Protein AF-A0AAU9PZA7-F1 (afdb_monomer)

Foldseek 3Di:
DQPDAFQWEKEWAFQAPCACVLLVVLVQDDPVLSPDQHIRAIATQAHDQDPDLNNADAEDLAAAADDQDPPFFKDWFKFKKWKWFFDADPVQATPFTWTFKIWIKTQMFRRPDDDQAPNVRRGPHYRNMYTFSDIQTDRFFDPPDQLQQKWKWKWKDDPNDIDTFFDTDRQVNGSATTVRQRVVVSCNLRPPPPDGNHHNNSVSCVSSVVTRMYMYGYGGGHTDPVNSRPGDDQFMKMKIKMFGNVPDDPVCVVVVVVPDDPPVDDDNGMHMRIYGYHYDD

Radius of gyration: 17.51 Å; Cα contacts (8 Å, |Δi|>4): 676; chains: 1; bounding box: 47×45×52 Å

Structure (mmCIF, N/CA/C/O backbone):
data_AF-A0AAU9PZA7-F1
#
_entry.id   AF-A0AAU9PZA7-F1
#
loop_
_atom_site.group_PDB
_atom_site.id
_atom_site.type_symbol
_atom_site.label_atom_id
_atom_site.label_alt_id
_atom_site.label_comp_id
_atom_site.label_asym_id
_atom_site.label_entity_id
_atom_site.label_seq_id
_atom_site.pdbx_PDB_ins_code
_atom_site.Cartn_x
_atom_site.Cartn_y
_atom_site.Cartn_z
_atom_site.occupancy
_atom_site.B_iso_or_equiv
_atom_site.auth_seq_id
_atom_site.auth_comp_id
_atom_site.auth_asym_id
_atom_site.auth_atom_id
_atom_site.pdbx_PDB_model_num
ATOM 1 N N . MET A 1 1 ? -19.978 -6.089 -7.992 1.00 33.66 1 MET A N 1
ATOM 2 C CA . MET A 1 1 ? -18.878 -6.288 -8.956 1.00 33.66 1 MET A CA 1
ATOM 3 C C . MET A 1 1 ? -17.647 -6.488 -8.100 1.00 33.66 1 MET A C 1
ATOM 5 O O . MET A 1 1 ? -17.438 -5.630 -7.255 1.00 33.66 1 MET A O 1
ATOM 9 N N . SER A 1 2 ? -16.933 -7.616 -8.182 1.00 36.00 2 SER A N 1
ATOM 10 C CA . SER A 1 2 ? -15.674 -7.711 -7.433 1.00 36.00 2 SER A CA 1
ATOM 11 C C . SER A 1 2 ? -14.728 -6.686 -8.052 1.00 36.00 2 SER A C 1
ATOM 13 O O . SER A 1 2 ? -14.552 -6.697 -9.273 1.00 36.00 2 SER A O 1
ATOM 15 N N . SER A 1 3 ? -14.186 -5.756 -7.267 1.00 51.47 3 SER A N 1
ATOM 16 C CA . SER A 1 3 ? -13.057 -4.966 -7.747 1.00 51.47 3 SER A CA 1
ATOM 17 C C . SER A 1 3 ? -11.938 -5.973 -8.001 1.00 51.47 3 SER A C 1
ATOM 19 O O . SER A 1 3 ? -11.455 -6.654 -7.100 1.00 51.47 3 SER A O 1
ATOM 21 N N . GLN A 1 4 ? -11.631 -6.207 -9.274 1.00 73.75 4 GLN A N 1
ATOM 22 C CA . GLN A 1 4 ? -10.567 -7.125 -9.640 1.00 73.75 4 GLN A CA 1
ATOM 23 C C . GLN A 1 4 ? -9.251 -6.491 -9.189 1.00 73.75 4 GLN A C 1
ATOM 25 O O . GLN A 1 4 ? -8.959 -5.349 -9.549 1.00 73.75 4 GLN A O 1
ATOM 30 N N . VAL A 1 5 ? -8.483 -7.220 -8.379 1.00 91.75 5 VAL A N 1
ATOM 31 C CA . VAL A 1 5 ? -7.109 -6.844 -8.040 1.00 91.75 5 VAL A CA 1
ATOM 32 C C . VAL A 1 5 ? -6.328 -6.695 -9.342 1.00 91.75 5 VAL A C 1
ATOM 34 O O . VAL A 1 5 ? -6.357 -7.594 -10.188 1.00 91.75 5 VAL A O 1
ATOM 37 N N . ASP A 1 6 ? -5.662 -5.552 -9.520 1.00 97.12 6 ASP A N 1
ATOM 38 C CA . ASP A 1 6 ? -4.861 -5.302 -10.716 1.00 97.12 6 ASP A CA 1
ATOM 39 C C . ASP A 1 6 ? -3.766 -6.367 -10.859 1.00 97.12 6 ASP A C 1
ATOM 41 O O . ASP A 1 6 ? -3.234 -6.892 -9.879 1.00 97.12 6 ASP A O 1
ATOM 45 N N . LYS A 1 7 ? -3.373 -6.660 -12.104 1.00 97.44 7 LYS A N 1
ATOM 46 C CA . LYS A 1 7 ? -2.292 -7.619 -12.399 1.00 97.44 7 LYS A CA 1
ATOM 47 C C . LYS A 1 7 ? -0.945 -7.217 -11.799 1.00 97.44 7 LYS A C 1
ATOM 49 O O . LYS A 1 7 ? -0.038 -8.039 -11.736 1.00 97.44 7 LYS A O 1
ATOM 54 N N . LEU A 1 8 ? -0.804 -5.961 -11.400 1.00 98.50 8 LEU A N 1
ATOM 55 C CA . LEU A 1 8 ? 0.399 -5.431 -10.797 1.00 98.50 8 LEU A CA 1
ATOM 56 C C . LEU A 1 8 ? 0.018 -4.464 -9.682 1.00 98.50 8 LEU A C 1
ATOM 58 O O . LEU A 1 8 ? -0.676 -3.470 -9.910 1.00 98.50 8 LEU A O 1
ATOM 62 N N . VAL A 1 9 ? 0.489 -4.782 -8.477 1.00 98.75 9 VAL A N 1
ATOM 63 C CA . VAL A 1 9 ? 0.302 -3.953 -7.289 1.00 98.75 9 VAL A CA 1
ATOM 64 C C . VAL A 1 9 ? 1.659 -3.630 -6.687 1.00 98.75 9 VAL A C 1
ATOM 66 O O . VAL A 1 9 ? 2.422 -4.534 -6.336 1.00 98.75 9 VAL A O 1
ATOM 69 N N . PHE A 1 10 ? 1.945 -2.340 -6.552 1.00 98.81 10 PHE A N 1
ATOM 70 C CA . PHE A 1 10 ? 3.142 -1.829 -5.894 1.00 98.81 10 PHE A CA 1
ATOM 71 C C . PHE A 1 10 ? 2.810 -1.207 -4.536 1.00 98.81 10 PHE A C 1
ATOM 73 O O . PHE A 1 10 ? 1.677 -0.800 -4.290 1.00 98.81 10 PHE A O 1
ATOM 80 N N . GLY A 1 11 ? 3.821 -1.097 -3.681 1.00 98.12 11 GLY A N 1
ATOM 81 C CA . GLY A 1 11 ? 3.818 -0.274 -2.478 1.00 98.12 11 GLY A CA 1
ATOM 82 C C . GLY A 1 11 ? 4.971 0.731 -2.491 1.00 98.12 11 GLY A C 1
ATOM 83 O O . GLY A 1 11 ? 5.995 0.511 -3.149 1.00 98.12 11 GLY A O 1
ATOM 84 N N . ILE A 1 12 ? 4.810 1.838 -1.767 1.00 97.31 12 ILE A N 1
ATOM 85 C CA . ILE A 1 12 ? 5.827 2.882 -1.623 1.00 97.31 12 ILE A CA 1
ATOM 86 C C . ILE A 1 12 ? 6.420 2.842 -0.216 1.00 97.31 12 ILE A C 1
ATOM 88 O O . ILE A 1 12 ? 5.745 3.095 0.779 1.00 97.31 12 ILE A O 1
ATOM 92 N N . ALA A 1 13 ? 7.727 2.609 -0.124 1.00 93.31 13 ALA A N 1
ATOM 93 C CA . ALA A 1 13 ? 8.434 2.697 1.147 1.00 93.31 13 ALA A CA 1
ATOM 94 C C . ALA A 1 13 ? 8.800 4.157 1.461 1.00 93.31 13 ALA A C 1
ATOM 96 O O . ALA A 1 13 ? 9.533 4.794 0.705 1.00 93.31 13 ALA A O 1
ATOM 97 N N . GLY A 1 14 ? 8.355 4.674 2.610 1.00 89.75 14 GLY A N 1
ATOM 98 C CA . GLY A 1 14 ? 8.845 5.945 3.163 1.00 89.75 14 GLY A CA 1
ATOM 99 C C . GLY A 1 14 ? 8.167 7.217 2.671 1.00 89.75 14 GLY A C 1
ATOM 100 O O . GLY A 1 14 ? 8.797 8.269 2.695 1.00 89.75 14 GLY A O 1
ATOM 101 N N . ASN A 1 15 ? 6.904 7.148 2.254 1.00 92.19 15 ASN A N 1
ATOM 102 C CA . ASN A 1 15 ? 6.128 8.342 1.901 1.00 92.19 15 ASN A CA 1
ATOM 103 C C . ASN A 1 15 ? 5.454 9.038 3.105 1.00 92.19 15 ASN A C 1
ATOM 105 O O . ASN A 1 15 ? 4.832 10.086 2.947 1.00 92.19 15 ASN A O 1
ATOM 109 N N . SER A 1 16 ? 5.588 8.478 4.309 1.00 85.44 16 SER A N 1
ATOM 110 C CA . SER A 1 16 ? 5.057 9.051 5.551 1.00 85.44 16 SER A CA 1
ATOM 111 C C . SER A 1 16 ? 6.196 9.522 6.460 1.00 85.44 16 SER A C 1
ATOM 113 O O . SER A 1 16 ? 7.167 8.774 6.648 1.00 85.44 16 SER A O 1
ATOM 115 N N . PRO A 1 17 ? 6.107 10.721 7.068 1.00 70.19 17 PRO A N 1
ATOM 116 C CA . PRO A 1 17 ? 7.151 11.223 7.957 1.00 70.19 17 PRO A CA 1
ATOM 117 C C . PRO A 1 17 ? 7.421 10.279 9.139 1.00 70.19 17 PRO A C 1
ATOM 119 O O . PRO A 1 17 ? 6.508 9.875 9.855 1.00 70.19 17 PRO A O 1
ATOM 122 N N . GLY A 1 18 ? 8.694 9.936 9.360 1.00 67.12 18 GLY A N 1
ATOM 123 C CA . GLY A 1 18 ? 9.151 9.163 10.525 1.00 67.12 18 GLY A CA 1
ATOM 124 C C . GLY A 1 18 ? 8.884 7.651 10.487 1.00 67.12 18 GLY A C 1
ATOM 125 O O . GLY A 1 18 ? 9.513 6.922 11.255 1.00 67.12 18 GLY A O 1
ATOM 126 N N . TYR A 1 19 ? 8.046 7.158 9.571 1.00 75.31 19 TYR A N 1
ATOM 127 C CA . TYR A 1 19 ? 7.591 5.763 9.572 1.00 75.31 19 TYR A CA 1
ATOM 128 C C . TYR A 1 19 ? 8.726 4.736 9.422 1.00 75.31 19 TYR A C 1
ATOM 130 O O . TYR A 1 19 ? 8.897 3.868 10.274 1.00 75.31 19 TYR A O 1
ATOM 138 N N . LEU A 1 20 ? 9.577 4.864 8.395 1.00 77.12 20 LEU A N 1
ATOM 139 C CA . LEU A 1 20 ? 10.680 3.910 8.173 1.00 77.12 20 LEU A CA 1
ATOM 140 C C . LEU A 1 20 ? 11.709 3.894 9.311 1.00 77.12 20 LEU A C 1
ATOM 142 O O . LEU A 1 20 ? 12.356 2.873 9.555 1.00 77.12 20 LEU A O 1
ATOM 146 N N . ALA A 1 21 ? 11.886 5.028 9.993 1.00 73.62 21 ALA A N 1
ATOM 147 C CA . ALA A 1 21 ? 12.745 5.107 11.167 1.00 73.62 21 ALA A CA 1
ATOM 148 C C . ALA A 1 21 ? 12.098 4.390 12.362 1.00 73.62 21 ALA A C 1
ATOM 150 O O . ALA A 1 21 ? 12.786 3.661 13.075 1.00 73.62 21 ALA A O 1
ATOM 151 N N . GLN A 1 22 ? 10.779 4.539 12.536 1.00 81.31 22 GLN A N 1
ATOM 152 C CA . GLN A 1 22 ? 10.003 3.873 13.583 1.00 81.31 22 GLN A CA 1
ATOM 153 C C . GLN A 1 22 ? 10.001 2.345 13.421 1.00 81.31 22 GLN A C 1
ATOM 155 O O . GLN A 1 22 ? 10.184 1.628 14.404 1.00 81.31 22 GLN A O 1
ATOM 160 N N . THR A 1 23 ? 9.841 1.836 12.196 1.00 76.31 23 THR A N 1
ATOM 161 C CA . THR A 1 23 ? 9.810 0.387 11.914 1.00 76.31 23 THR A CA 1
ATOM 162 C C . THR A 1 23 ? 11.200 -0.243 11.814 1.00 76.31 23 THR A C 1
ATOM 164 O O . THR A 1 23 ? 11.337 -1.466 11.835 1.00 76.31 23 THR A O 1
ATOM 167 N N . GLY A 1 24 ? 12.248 0.577 11.695 1.00 76.88 24 GLY A N 1
ATOM 168 C CA . GLY A 1 24 ? 13.621 0.130 11.468 1.00 76.88 24 GLY A CA 1
ATOM 169 C C . GLY A 1 24 ? 13.902 -0.335 10.035 1.00 76.88 24 GLY A C 1
ATOM 170 O O . GLY A 1 24 ? 15.034 -0.726 9.748 1.00 76.88 24 GLY A O 1
ATOM 171 N N . GLU A 1 25 ? 12.924 -0.259 9.126 1.00 79.00 25 GLU A N 1
ATOM 172 C CA . GLU A 1 25 ? 13.079 -0.647 7.717 1.00 79.00 25 GLU A CA 1
ATOM 173 C C . GLU A 1 25 ? 14.054 0.246 6.955 1.00 79.00 25 GLU A C 1
ATOM 175 O O . GLU A 1 25 ? 14.625 -0.185 5.956 1.00 79.00 25 GLU A O 1
ATOM 180 N N . ILE A 1 26 ? 14.341 1.447 7.467 1.00 82.75 26 ILE A N 1
ATOM 181 C CA . ILE A 1 26 ? 15.384 2.313 6.910 1.00 82.75 26 ILE A CA 1
ATOM 182 C C . ILE A 1 26 ? 16.752 1.608 6.817 1.00 82.75 26 ILE A C 1
ATOM 184 O O . ILE A 1 26 ? 17.534 1.903 5.919 1.00 82.75 26 ILE A O 1
ATOM 188 N N . LYS A 1 27 ? 17.024 0.629 7.696 1.00 82.12 27 LYS A N 1
ATOM 189 C CA . LYS A 1 27 ? 18.279 -0.143 7.728 1.00 82.12 27 LYS A CA 1
ATOM 190 C C . LYS A 1 27 ? 18.434 -1.122 6.561 1.00 82.12 27 LYS A C 1
ATOM 192 O O . LYS A 1 27 ? 19.520 -1.659 6.378 1.00 82.12 27 LYS A O 1
ATOM 197 N N . ALA A 1 28 ? 17.364 -1.387 5.811 1.00 79.44 28 ALA A N 1
ATOM 198 C CA . ALA A 1 28 ? 17.392 -2.279 4.655 1.00 79.44 28 ALA A CA 1
ATOM 199 C C . ALA A 1 28 ? 17.913 -1.591 3.377 1.00 79.44 28 ALA A C 1
ATOM 201 O O . ALA A 1 28 ? 18.186 -2.269 2.388 1.00 79.44 28 ALA A O 1
ATOM 202 N N . PHE A 1 29 ? 18.039 -0.261 3.382 1.00 81.31 29 PHE A N 1
ATOM 203 C CA . PHE A 1 29 ? 18.484 0.528 2.234 1.00 81.31 29 PHE A CA 1
ATOM 204 C C . PHE A 1 29 ? 19.980 0.858 2.313 1.00 81.31 29 PHE A C 1
ATOM 206 O O . PHE A 1 29 ? 20.562 0.902 3.398 1.00 81.31 29 PHE A O 1
ATOM 213 N N . SER A 1 30 ? 20.603 1.129 1.159 1.00 78.75 30 SER A N 1
ATOM 214 C CA . SER A 1 30 ? 21.941 1.728 1.126 1.00 78.75 30 SER A CA 1
ATOM 215 C C . SER A 1 30 ? 21.918 3.118 1.770 1.00 78.75 30 SER A 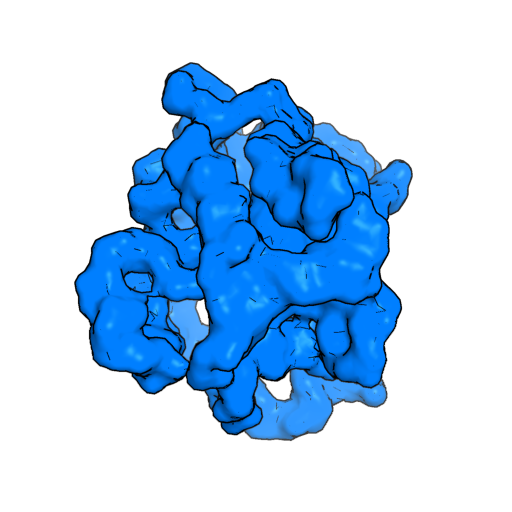C 1
ATOM 217 O O . SER A 1 30 ? 20.873 3.773 1.816 1.00 78.75 30 SER A O 1
ATOM 219 N N . GLN A 1 31 ? 23.072 3.589 2.248 1.00 78.31 31 GLN A N 1
ATOM 220 C CA . GLN A 1 31 ? 23.191 4.918 2.857 1.00 78.31 31 GLN A CA 1
ATOM 221 C C . GLN A 1 31 ? 22.699 6.024 1.907 1.00 78.31 31 GLN A C 1
ATOM 223 O O . GLN A 1 31 ? 21.923 6.885 2.311 1.00 78.31 31 GLN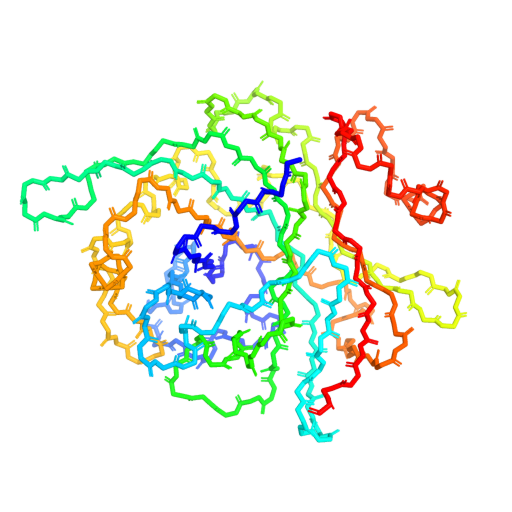 A O 1
ATOM 228 N N . GLU A 1 32 ? 23.064 5.932 0.629 1.00 77.44 32 GLU A N 1
ATOM 229 C CA . GLU A 1 32 ? 22.663 6.875 -0.421 1.00 77.44 32 GLU A CA 1
ATOM 230 C C . GLU A 1 32 ? 21.138 6.976 -0.561 1.00 77.44 32 GLU A C 1
ATOM 232 O O . GLU A 1 32 ? 20.599 8.074 -0.664 1.00 77.44 32 GLU A O 1
ATOM 237 N N . VAL A 1 33 ? 20.415 5.849 -0.519 1.00 77.19 33 VAL A N 1
ATOM 238 C CA . VAL A 1 33 ? 18.941 5.841 -0.567 1.00 77.19 33 VAL A CA 1
ATOM 239 C C . VAL A 1 33 ? 18.352 6.321 0.763 1.00 77.19 33 VAL A C 1
ATOM 241 O O . VAL A 1 33 ? 17.390 7.095 0.788 1.00 77.19 33 VAL A O 1
ATOM 244 N N . ALA A 1 34 ? 18.934 5.907 1.890 1.00 74.94 34 ALA A N 1
ATOM 245 C CA . ALA A 1 34 ? 18.470 6.287 3.220 1.00 74.94 34 ALA A CA 1
ATOM 246 C C . ALA A 1 34 ? 18.534 7.809 3.463 1.00 74.94 34 ALA A C 1
ATOM 248 O O . ALA A 1 34 ? 17.643 8.347 4.122 1.00 74.94 34 ALA A O 1
ATOM 249 N N . GLU A 1 35 ? 19.497 8.512 2.864 1.00 77.56 35 GLU A N 1
ATOM 250 C CA . GLU A 1 35 ? 19.696 9.963 3.005 1.00 77.56 35 GLU A CA 1
ATOM 251 C C . GLU A 1 35 ? 18.836 10.826 2.058 1.00 77.56 35 GLU A C 1
ATOM 253 O O . GLU A 1 35 ? 18.704 12.028 2.280 1.00 77.56 35 GLU A O 1
ATOM 258 N N . GLN A 1 36 ? 18.198 10.247 1.030 1.00 76.81 36 GLN A N 1
ATOM 259 C CA . GLN A 1 36 ? 17.332 11.005 0.109 1.00 76.81 36 GLN A CA 1
ATOM 260 C C . GLN A 1 36 ? 16.116 11.627 0.818 1.00 76.81 36 GLN A C 1
ATOM 262 O O . GLN A 1 36 ? 15.502 11.012 1.685 1.00 76.81 36 GLN A O 1
ATOM 267 N N . ASN A 1 37 ? 15.686 12.819 0.417 1.00 75.75 37 ASN A N 1
ATOM 268 C CA . ASN A 1 37 ? 14.408 13.351 0.894 1.00 75.75 37 ASN A CA 1
ATOM 269 C C . ASN A 1 37 ? 13.242 12.661 0.170 1.00 75.75 37 ASN A C 1
ATOM 271 O O . ASN A 1 37 ? 13.288 12.481 -1.045 1.00 75.75 37 ASN A O 1
ATOM 275 N N . GLY A 1 38 ? 12.187 12.312 0.910 1.00 84.31 38 GLY A N 1
ATOM 276 C CA . GLY A 1 38 ? 10.987 11.688 0.349 1.00 84.31 38 GLY A CA 1
ATOM 277 C C . GLY A 1 38 ? 11.027 10.157 0.279 1.00 84.31 38 GLY A C 1
ATOM 278 O O . GLY A 1 38 ? 11.817 9.521 0.988 1.00 84.31 38 GLY A O 1
ATOM 279 N N . PRO A 1 39 ? 10.141 9.559 -0.537 1.00 91.69 39 PRO A N 1
ATOM 280 C CA . PRO A 1 39 ? 9.996 8.115 -0.615 1.00 91.69 39 PRO A CA 1
ATOM 281 C C . PRO A 1 39 ? 11.240 7.425 -1.177 1.00 91.69 39 PRO A C 1
ATOM 283 O O . PRO A 1 39 ? 11.959 7.962 -2.020 1.00 91.69 39 PRO A O 1
ATOM 286 N N . LYS A 1 40 ? 11.479 6.204 -0.701 1.00 89.94 40 LYS A N 1
ATOM 287 C CA . LYS A 1 40 ? 12.739 5.470 -0.869 1.00 89.94 40 LYS A CA 1
ATOM 288 C C . LYS A 1 40 ? 12.711 4.471 -2.004 1.00 89.94 40 LYS A C 1
ATOM 290 O O . LYS A 1 40 ? 13.715 4.290 -2.683 1.00 89.94 40 LYS A O 1
ATOM 295 N N . ALA A 1 41 ? 11.581 3.798 -2.181 1.00 93.69 41 ALA A N 1
ATOM 296 C CA . ALA A 1 41 ? 11.484 2.692 -3.114 1.00 93.69 41 ALA A CA 1
ATOM 297 C C . ALA A 1 41 ? 10.047 2.398 -3.510 1.00 93.69 41 ALA A C 1
ATOM 299 O O . ALA A 1 41 ? 9.128 2.549 -2.703 1.00 93.69 41 ALA A O 1
ATOM 300 N N . LEU A 1 42 ? 9.903 1.903 -4.734 1.00 97.25 42 LEU A N 1
ATOM 301 C CA . LEU A 1 42 ? 8.708 1.229 -5.211 1.00 97.25 42 LEU A CA 1
ATOM 302 C C . LEU A 1 42 ? 8.953 -0.283 -5.113 1.00 97.25 42 LEU A C 1
ATOM 304 O O . LEU A 1 42 ? 9.868 -0.805 -5.752 1.00 97.25 42 LEU A O 1
ATOM 308 N N . PHE A 1 43 ? 8.186 -1.004 -4.300 1.00 97.56 43 PHE A N 1
ATOM 309 C CA . PHE A 1 43 ? 8.339 -2.455 -4.147 1.00 97.56 43 PHE A CA 1
ATOM 310 C C . PHE A 1 43 ? 7.102 -3.197 -4.654 1.00 97.56 43 PHE A C 1
ATOM 312 O O . PHE A 1 43 ? 5.988 -2.707 -4.478 1.00 97.56 43 PHE A O 1
ATOM 319 N N . PRO A 1 44 ? 7.252 -4.373 -5.286 1.00 98.06 44 PRO A N 1
ATOM 320 C CA . PRO A 1 44 ? 6.099 -5.162 -5.695 1.00 98.06 44 PRO A CA 1
ATOM 321 C C . PRO A 1 44 ? 5.440 -5.831 -4.489 1.00 98.06 44 PRO A C 1
ATOM 323 O O . PRO A 1 44 ? 6.119 -6.413 -3.643 1.00 98.06 44 PRO A O 1
ATOM 326 N N . ILE A 1 45 ? 4.111 -5.786 -4.444 1.00 98.38 45 ILE A N 1
ATOM 327 C CA . ILE A 1 45 ? 3.287 -6.601 -3.544 1.00 98.38 45 ILE A CA 1
ATOM 328 C C . ILE A 1 45 ? 2.772 -7.831 -4.304 1.00 98.38 45 ILE A C 1
ATOM 330 O O . ILE A 1 45 ? 2.799 -8.948 -3.782 1.00 98.38 45 ILE A O 1
ATOM 334 N N . TYR A 1 46 ? 2.344 -7.633 -5.553 1.00 98.50 46 TYR A N 1
ATOM 335 C CA . TYR A 1 46 ? 1.800 -8.676 -6.420 1.00 98.50 46 TYR A CA 1
ATOM 336 C C . TYR A 1 46 ? 2.137 -8.405 -7.887 1.00 98.50 46 TYR A C 1
ATOM 338 O O . TYR A 1 46 ? 2.045 -7.265 -8.342 1.00 98.50 46 TYR A O 1
ATOM 346 N N . VAL A 1 47 ? 2.510 -9.458 -8.615 1.00 98.38 47 VAL A N 1
ATOM 347 C CA . VAL A 1 47 ? 2.826 -9.436 -10.046 1.00 98.38 47 VAL A CA 1
ATOM 348 C C . VAL A 1 47 ? 2.237 -10.698 -10.671 1.00 98.38 47 VAL A C 1
ATOM 350 O O . VAL A 1 47 ? 2.777 -11.788 -10.493 1.00 98.38 47 VAL A O 1
ATOM 353 N N . ALA A 1 48 ? 1.129 -10.562 -11.395 1.00 96.75 48 ALA A N 1
ATOM 354 C CA . ALA A 1 48 ? 0.484 -11.678 -12.078 1.00 96.75 48 ALA A CA 1
ATOM 355 C C . ALA A 1 48 ? 1.475 -12.403 -13.002 1.00 96.75 48 ALA A C 1
ATOM 357 O O . ALA A 1 48 ? 2.325 -11.770 -13.626 1.00 96.75 48 ALA A O 1
ATOM 358 N N . GLU A 1 49 ? 1.347 -13.729 -13.089 1.00 92.69 49 GLU A N 1
ATOM 359 C CA . GLU A 1 49 ? 2.205 -14.612 -13.901 1.00 92.69 49 GLU A CA 1
ATOM 360 C C . GLU A 1 49 ? 3.690 -14.661 -13.481 1.00 92.69 49 GLU A C 1
ATOM 362 O O . GLU A 1 49 ? 4.494 -15.347 -14.115 1.00 92.69 49 GLU A O 1
ATOM 367 N N . HIS A 1 50 ? 4.093 -13.981 -12.401 1.00 97.56 50 HIS A N 1
ATOM 368 C CA . HIS A 1 50 ? 5.465 -14.072 -11.912 1.00 97.56 50 HIS A CA 1
ATOM 369 C C . HIS A 1 50 ? 5.741 -15.463 -11.320 1.00 97.56 50 HIS A C 1
ATOM 371 O O . HIS A 1 50 ? 4.991 -15.962 -10.489 1.00 97.56 50 HIS A O 1
ATOM 377 N N . ALA A 1 51 ? 6.866 -16.084 -11.677 1.00 96.00 51 ALA A N 1
ATOM 378 C CA . ALA A 1 51 ? 7.169 -17.474 -11.304 1.00 96.00 51 ALA A CA 1
ATOM 379 C C . ALA A 1 51 ? 7.531 -17.700 -9.816 1.00 96.00 51 ALA A C 1
ATOM 381 O O . ALA A 1 51 ? 7.830 -18.821 -9.413 1.00 96.00 51 ALA A O 1
ATOM 382 N N . SER A 1 52 ? 7.563 -16.642 -9.003 1.00 96.50 52 SER A N 1
ATOM 383 C CA . SER A 1 52 ? 7.935 -16.687 -7.579 1.00 96.50 52 SER A CA 1
ATOM 384 C C . SER A 1 52 ? 6.724 -16.413 -6.683 1.00 96.50 52 SER A C 1
ATOM 386 O O . SER A 1 52 ? 5.602 -16.303 -7.168 1.00 96.50 52 SER A O 1
ATOM 388 N N . PHE A 1 53 ? 6.951 -16.217 -5.378 1.00 95.88 53 PHE A N 1
ATOM 389 C CA . PHE A 1 53 ? 5.913 -15.800 -4.428 1.00 95.88 53 PHE A CA 1
ATOM 390 C C . PHE A 1 53 ? 5.136 -14.543 -4.870 1.00 95.88 53 PHE A C 1
ATOM 392 O O . PHE A 1 53 ? 3.979 -14.390 -4.497 1.00 95.88 53 PHE A O 1
ATOM 399 N N . LEU A 1 54 ? 5.736 -13.672 -5.696 1.00 97.69 54 LEU A N 1
ATOM 400 C CA . LEU A 1 54 ? 5.071 -12.484 -6.246 1.00 97.69 54 LEU A CA 1
ATOM 401 C C . LEU A 1 54 ? 3.876 -12.817 -7.152 1.00 97.69 54 LEU A C 1
ATOM 403 O O . LEU A 1 54 ? 2.995 -11.973 -7.291 1.00 97.69 54 LEU A O 1
ATOM 407 N N . GLY A 1 55 ? 3.842 -14.016 -7.745 1.00 97.31 55 GLY A N 1
ATOM 408 C CA . GLY A 1 55 ? 2.736 -14.496 -8.578 1.00 97.31 55 GLY A CA 1
ATOM 409 C C . GLY A 1 55 ? 1.545 -15.031 -7.793 1.00 97.31 55 GLY A C 1
ATOM 410 O O . GLY A 1 55 ? 0.476 -15.225 -8.367 1.00 97.31 55 GLY A O 1
ATOM 411 N N . THR A 1 56 ? 1.691 -15.241 -6.484 1.00 96.88 56 THR A N 1
ATOM 412 C CA . THR A 1 56 ? 0.572 -15.619 -5.620 1.00 96.88 56 THR A CA 1
ATOM 413 C C . THR A 1 56 ? -0.215 -14.371 -5.259 1.00 96.88 56 THR A C 1
ATOM 415 O O . THR A 1 56 ? 0.332 -13.457 -4.644 1.00 96.88 56 THR A O 1
ATOM 418 N N . GLN A 1 57 ? -1.499 -14.322 -5.621 1.00 96.44 57 GLN A N 1
ATOM 419 C CA . GLN A 1 57 ? -2.362 -13.193 -5.283 1.00 96.44 57 GLN A CA 1
ATOM 420 C C . GLN A 1 57 ? -2.537 -13.120 -3.754 1.00 96.44 57 GLN A C 1
ATOM 422 O O . GLN A 1 57 ? -3.138 -14.038 -3.189 1.00 96.44 57 GLN A O 1
ATOM 427 N N . PRO A 1 58 ? -2.104 -12.043 -3.067 1.00 97.50 58 PRO A N 1
ATOM 428 C CA . PRO A 1 58 ? -2.076 -12.021 -1.602 1.00 97.50 58 PRO A CA 1
ATOM 429 C C . PRO A 1 58 ? -3.301 -11.379 -0.939 1.00 97.50 58 PRO A C 1
ATOM 431 O O . PRO A 1 58 ? -3.460 -11.466 0.275 1.00 97.50 58 PRO A O 1
ATOM 434 N N . PHE A 1 59 ? -4.141 -10.683 -1.696 1.00 98.06 59 PHE A N 1
ATOM 435 C CA . PHE A 1 59 ? -5.197 -9.834 -1.160 1.00 98.06 59 PHE A CA 1
ATOM 436 C C . PHE A 1 59 ? -6.479 -10.603 -0.834 1.00 98.06 59 PHE A C 1
ATOM 438 O O . PHE A 1 59 ? -6.912 -11.476 -1.584 1.00 98.06 59 PHE A O 1
ATOM 445 N N . SER A 1 60 ? -7.118 -10.217 0.264 1.00 97.00 60 SER A N 1
ATOM 446 C CA . SER A 1 60 ? -8.506 -10.551 0.576 1.00 97.00 60 SER A CA 1
ATOM 447 C C . SER A 1 60 ? -9.227 -9.313 1.112 1.00 97.00 60 SER A C 1
ATOM 449 O O . SER A 1 60 ? -8.608 -8.411 1.675 1.00 97.00 60 SER A O 1
ATOM 451 N N . SER A 1 61 ? -10.541 -9.251 0.925 1.00 95.75 61 SER A N 1
ATOM 452 C CA . SER A 1 61 ? -11.372 -8.177 1.465 1.00 95.75 61 SER A CA 1
ATOM 453 C C . SER A 1 61 ? -11.876 -8.436 2.883 1.00 95.75 61 SER A C 1
ATOM 455 O O . SER A 1 61 ? -12.410 -7.514 3.488 1.00 95.75 61 SER A O 1
ATOM 457 N N . ASP A 1 62 ? -11.743 -9.665 3.395 1.00 95.94 62 ASP A N 1
ATOM 458 C CA . ASP A 1 62 ? -12.374 -10.107 4.650 1.00 95.94 62 ASP A CA 1
ATOM 459 C C . ASP A 1 62 ? -11.481 -10.966 5.560 1.00 95.94 62 ASP A C 1
ATOM 461 O O . ASP A 1 62 ? -11.797 -11.172 6.732 1.00 95.94 62 ASP A O 1
ATOM 465 N N . SER A 1 63 ? -10.343 -11.438 5.058 1.00 97.06 63 SER A N 1
ATOM 466 C CA . SER A 1 63 ? -9.516 -12.432 5.737 1.00 97.06 63 SER A CA 1
ATOM 467 C C . SER A 1 63 ? -8.051 -12.026 5.708 1.00 97.06 63 SER A C 1
ATOM 469 O O . SER A 1 63 ? -7.569 -11.469 4.723 1.00 97.06 63 SER A O 1
ATOM 471 N N . LEU A 1 64 ? -7.332 -12.314 6.790 1.00 98.12 64 LEU A N 1
ATOM 472 C CA . LEU A 1 64 ? -5.880 -12.191 6.863 1.00 98.12 64 LEU A CA 1
ATOM 473 C C . LEU A 1 64 ? -5.291 -13.459 7.485 1.00 98.12 64 LEU A C 1
ATOM 475 O O . LEU A 1 64 ? -5.589 -13.788 8.630 1.00 98.12 64 LEU A O 1
ATOM 479 N N . HIS A 1 65 ? -4.414 -14.143 6.762 1.00 98.06 65 HIS A N 1
ATOM 480 C CA . HIS A 1 65 ? -3.709 -15.327 7.233 1.00 98.06 65 HIS A CA 1
ATOM 481 C C . HIS A 1 65 ? -2.321 -14.936 7.738 1.00 98.06 65 HIS A C 1
ATOM 483 O O . HIS A 1 65 ? -1.490 -14.415 6.991 1.00 98.06 65 HIS A O 1
ATOM 489 N N . LEU A 1 66 ? -2.052 -15.207 9.016 1.00 97.81 66 LEU A N 1
ATOM 490 C CA . LEU A 1 66 ? -0.703 -15.077 9.571 1.00 97.81 66 LEU A CA 1
ATOM 491 C C . LEU A 1 66 ? 0.266 -16.052 8.874 1.00 97.81 66 LEU A C 1
ATOM 493 O O . LEU A 1 66 ? -0.191 -17.078 8.376 1.00 97.81 66 LEU A O 1
ATOM 497 N N . PRO A 1 67 ? 1.584 -15.787 8.858 1.00 96.62 67 PRO A N 1
ATOM 498 C CA . PRO A 1 67 ? 2.586 -16.762 8.432 1.00 96.62 67 PRO A CA 1
ATOM 499 C C . PRO A 1 67 ? 2.492 -18.083 9.216 1.00 96.62 67 PRO A C 1
ATOM 501 O O . PRO A 1 67 ? 1.917 -18.142 10.307 1.00 96.62 67 PRO A O 1
ATOM 504 N N . LYS A 1 68 ? 3.057 -19.160 8.657 1.00 94.25 68 LYS A N 1
ATOM 505 C CA . LYS A 1 68 ? 3.050 -20.496 9.288 1.00 94.25 68 LYS A CA 1
ATOM 506 C C . LYS A 1 68 ? 3.969 -20.560 10.508 1.00 94.25 68 LYS A C 1
ATOM 508 O O . LYS A 1 68 ? 3.766 -21.377 11.405 1.00 94.25 68 LYS A O 1
ATOM 513 N N . GLU A 1 69 ? 4.986 -19.714 10.520 1.00 94.56 69 GLU A N 1
ATOM 514 C CA . GLU A 1 69 ? 6.003 -19.606 11.549 1.00 94.56 69 GLU A CA 1
ATOM 515 C C . GLU A 1 69 ? 5.399 -19.089 12.862 1.00 94.56 69 GLU A C 1
ATOM 517 O O . GLU A 1 69 ? 4.764 -18.036 12.924 1.00 94.56 69 GLU A O 1
ATOM 522 N N . VAL A 1 70 ? 5.599 -19.844 13.945 1.00 89.88 70 VAL A N 1
ATOM 523 C CA . VAL A 1 70 ? 4.979 -19.568 15.254 1.00 89.88 70 VAL A CA 1
ATOM 524 C C . VAL A 1 70 ? 5.531 -18.295 15.905 1.00 89.88 70 VAL A C 1
ATOM 526 O O . VAL A 1 70 ? 4.842 -17.659 16.699 1.00 89.88 70 VAL A O 1
ATOM 529 N N . ASP A 1 71 ? 6.763 -17.920 15.575 1.00 93.50 71 ASP A N 1
ATOM 530 C CA . ASP A 1 71 ? 7.458 -16.726 16.053 1.00 93.50 71 ASP A CA 1
ATOM 531 C C . ASP A 1 71 ? 7.316 -15.526 15.101 1.00 93.50 71 ASP A C 1
ATOM 533 O O . ASP A 1 71 ? 8.023 -14.524 15.247 1.00 93.50 71 ASP A O 1
ATOM 537 N N . ALA A 1 72 ? 6.398 -15.595 14.130 1.00 96.12 72 ALA A N 1
ATOM 538 C CA . ALA A 1 72 ? 6.161 -14.500 13.208 1.00 96.12 72 ALA A CA 1
ATOM 539 C C . ALA A 1 72 ? 5.635 -13.241 13.916 1.00 96.12 72 ALA A C 1
ATOM 541 O O . ALA A 1 72 ? 4.577 -13.239 14.546 1.00 96.12 72 ALA A O 1
ATOM 542 N N . VAL A 1 73 ? 6.359 -12.132 13.759 1.00 97.19 73 VAL A N 1
ATOM 543 C CA . VAL A 1 73 ? 5.955 -10.800 14.210 1.00 97.19 73 VAL A CA 1
ATOM 544 C C . VAL A 1 73 ? 5.294 -10.088 13.044 1.00 97.19 73 VAL A C 1
ATOM 546 O O . VAL A 1 73 ? 5.958 -9.676 12.092 1.00 97.19 73 VAL A O 1
ATOM 549 N N . VAL A 1 74 ? 3.977 -9.935 13.134 1.00 97.62 74 VAL A N 1
ATOM 550 C CA . VAL A 1 74 ? 3.151 -9.384 12.061 1.00 97.62 74 VAL A CA 1
ATOM 551 C C . VAL A 1 74 ? 2.454 -8.120 12.540 1.00 97.62 74 VAL A C 1
ATOM 553 O O . VAL A 1 74 ? 1.821 -8.120 13.597 1.00 97.62 74 VAL A O 1
ATOM 556 N N . GLN A 1 75 ? 2.563 -7.048 11.760 1.00 97.75 75 GLN A N 1
ATOM 557 C CA . GLN A 1 75 ? 1.914 -5.766 12.036 1.00 97.75 75 GLN A CA 1
ATOM 558 C C . GLN A 1 75 ? 1.074 -5.333 10.845 1.00 97.75 75 GLN A C 1
ATOM 560 O O . GLN A 1 75 ? 1.484 -5.539 9.703 1.00 97.75 75 GLN A O 1
ATOM 565 N N . MET A 1 76 ? -0.082 -4.722 11.105 1.00 96.94 76 MET A N 1
ATOM 566 C CA . MET A 1 76 ? -0.867 -4.114 10.033 1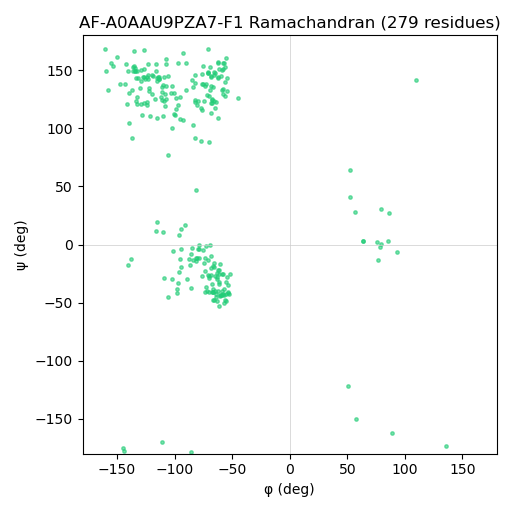.00 96.94 76 MET A CA 1
ATOM 567 C C . MET A 1 76 ? -0.244 -2.793 9.580 1.00 96.94 76 MET A C 1
ATOM 569 O O . MET A 1 76 ? 0.441 -2.119 10.352 1.00 96.94 76 MET A O 1
ATOM 573 N N . GLU A 1 77 ? -0.493 -2.432 8.328 1.00 97.38 77 GLU A N 1
ATOM 574 C CA . GLU A 1 77 ? -0.021 -1.194 7.705 1.00 97.38 77 GLU A CA 1
ATOM 575 C C . GLU A 1 77 ? -1.190 -0.609 6.904 1.00 97.38 77 GLU A C 1
ATOM 577 O O . GLU A 1 77 ? -1.423 -1.026 5.770 1.00 97.38 77 GLU A O 1
ATOM 582 N N . PRO A 1 78 ? -2.010 0.271 7.505 1.00 97.56 78 PRO A N 1
ATOM 583 C CA . PRO A 1 78 ? -3.132 0.878 6.797 1.00 97.56 78 PRO A CA 1
ATOM 584 C C . PRO A 1 78 ? -2.600 1.825 5.720 1.00 97.56 78 PRO A C 1
ATOM 586 O O . PRO A 1 78 ? -1.895 2.772 6.048 1.00 97.56 78 PRO A O 1
ATOM 589 N N . GLU A 1 79 ? -2.950 1.605 4.455 1.00 98.00 79 GLU A N 1
ATOM 590 C CA . GLU A 1 79 ? -2.493 2.431 3.335 1.00 98.00 79 GLU A CA 1
ATOM 591 C C . GLU A 1 79 ? -3.654 2.907 2.460 1.00 98.00 79 GLU A C 1
ATOM 593 O O . GLU A 1 79 ? -4.579 2.155 2.139 1.00 98.00 79 GLU A O 1
ATOM 598 N N . LEU A 1 80 ? -3.566 4.160 2.012 1.00 97.62 80 LEU A N 1
ATOM 599 C CA . LEU A 1 80 ? -4.298 4.629 0.843 1.00 97.62 80 LEU A CA 1
ATOM 600 C C . LEU A 1 80 ? -3.642 4.014 -0.398 1.00 97.62 80 LEU A C 1
ATOM 602 O O . LEU A 1 80 ? -2.418 3.972 -0.508 1.00 97.62 80 LEU A O 1
ATOM 606 N N . ALA A 1 81 ? -4.447 3.554 -1.347 1.00 98.06 81 ALA A N 1
ATOM 607 C CA . ALA A 1 81 ? -3.964 3.053 -2.621 1.00 98.06 81 ALA A CA 1
ATOM 608 C C . ALA A 1 81 ? -4.590 3.832 -3.775 1.00 98.06 81 ALA A C 1
ATOM 610 O O . ALA A 1 81 ? -5.798 4.072 -3.795 1.00 98.06 81 ALA A O 1
ATOM 611 N N . VAL A 1 82 ? -3.762 4.211 -4.746 1.00 98.31 82 VAL A N 1
ATOM 612 C CA . VAL A 1 82 ? -4.195 4.884 -5.971 1.00 98.31 82 VAL A CA 1
ATOM 613 C C . VAL A 1 82 ? -4.185 3.876 -7.110 1.00 98.31 82 VAL A C 1
ATOM 615 O O . VAL A 1 82 ? -3.187 3.185 -7.326 1.00 98.31 82 VAL A O 1
ATOM 618 N N . LYS A 1 83 ? -5.282 3.813 -7.864 1.00 98.38 83 LYS A N 1
ATOM 619 C CA . LYS A 1 83 ? -5.352 3.053 -9.110 1.00 98.38 83 LYS A CA 1
ATOM 620 C C . LYS A 1 83 ? -5.067 3.975 -10.284 1.00 98.38 83 LYS A C 1
ATOM 622 O O . LYS A 1 83 ? -5.716 5.014 -10.444 1.00 98.38 83 LYS A O 1
ATOM 627 N N . TYR A 1 84 ? -4.117 3.572 -11.116 1.00 98.69 84 TYR A N 1
ATOM 628 C CA . TYR A 1 84 ? -3.702 4.296 -12.311 1.00 98.69 84 TYR A CA 1
ATOM 629 C C . TYR A 1 84 ? -4.064 3.506 -13.559 1.00 98.69 84 TYR A C 1
ATOM 631 O O . TYR A 1 84 ? -3.932 2.285 -13.587 1.00 98.69 84 TYR A O 1
ATOM 639 N N . ARG A 1 85 ? -4.480 4.212 -14.611 1.00 98.56 85 ARG A N 1
ATOM 640 C CA . ARG A 1 85 ? -4.396 3.704 -15.981 1.00 98.56 85 ARG A CA 1
ATOM 641 C C . ARG A 1 85 ? -2.987 3.947 -16.494 1.00 98.56 85 ARG A C 1
ATOM 643 O O . ARG A 1 85 ? -2.443 5.025 -16.252 1.00 98.56 85 ARG A O 1
ATOM 650 N N . VAL A 1 86 ? -2.432 2.975 -17.203 1.00 98.69 86 VAL A N 1
ATOM 651 C CA . VAL A 1 86 ? -1.054 3.032 -17.695 1.00 98.69 86 VAL A CA 1
ATOM 652 C C . VAL A 1 86 ? -1.042 3.248 -19.199 1.00 98.69 86 VAL A C 1
ATOM 654 O O . VAL A 1 86 ? -1.803 2.627 -19.938 1.00 98.69 86 VAL A O 1
ATOM 657 N N . GLN A 1 87 ? -0.164 4.133 -19.654 1.00 98.69 87 GLN A N 1
ATOM 658 C CA . GLN A 1 87 ? 0.181 4.267 -21.062 1.00 98.69 87 GLN A CA 1
ATOM 659 C C . GLN A 1 87 ? 1.649 3.917 -21.268 1.00 98.69 87 GLN A C 1
ATOM 661 O O . GLN A 1 87 ? 2.483 4.132 -20.386 1.00 98.69 87 GLN A O 1
ATOM 666 N N . TYR A 1 88 ? 1.959 3.385 -22.447 1.00 98.75 88 TYR A N 1
ATOM 667 C CA . TYR A 1 88 ? 3.285 2.888 -22.782 1.00 98.75 88 TYR A CA 1
ATOM 668 C C . TYR A 1 88 ? 3.841 3.565 -24.028 1.00 98.75 88 TYR A C 1
ATOM 670 O O . TYR A 1 88 ? 3.128 3.792 -25.008 1.00 98.75 88 TYR A O 1
ATOM 678 N N . HIS A 1 89 ? 5.150 3.791 -24.019 1.00 98.44 89 HIS A N 1
ATOM 679 C CA . HIS A 1 89 ? 5.920 4.033 -25.226 1.00 98.44 89 HIS A CA 1
ATOM 680 C C . HIS A 1 89 ? 6.056 2.749 -26.060 1.00 98.44 89 HIS A C 1
ATOM 682 O O . HIS A 1 89 ? 5.769 1.635 -25.613 1.00 98.44 89 HIS A O 1
ATOM 688 N N . THR A 1 90 ? 6.522 2.898 -27.301 1.00 97.19 90 THR A N 1
ATOM 689 C CA . THR A 1 90 ? 6.733 1.774 -28.227 1.00 97.19 90 THR A CA 1
ATOM 690 C C . THR A 1 90 ? 7.787 0.782 -27.737 1.00 97.19 90 THR A C 1
ATOM 692 O O . THR A 1 90 ? 7.695 -0.400 -28.059 1.00 97.19 90 THR A O 1
ATOM 695 N N . ASP A 1 91 ? 8.757 1.239 -26.943 1.00 96.88 91 ASP A N 1
ATOM 696 C CA . ASP A 1 91 ? 9.783 0.404 -26.306 1.00 96.88 91 ASP A CA 1
ATOM 697 C C . ASP A 1 91 ? 9.283 -0.329 -25.046 1.00 96.88 91 ASP A C 1
ATOM 699 O O . ASP A 1 91 ? 10.000 -1.148 -24.477 1.00 96.88 91 ASP A O 1
ATOM 703 N N . GLY A 1 92 ? 8.038 -0.078 -24.629 1.00 97.31 92 GLY A N 1
ATOM 704 C CA . GLY A 1 92 ? 7.425 -0.684 -23.452 1.00 97.31 92 GLY A CA 1
ATOM 705 C C . GLY A 1 92 ? 7.717 0.032 -22.134 1.00 97.31 92 GLY A C 1
ATOM 706 O O . GLY A 1 92 ? 7.257 -0.459 -21.103 1.00 97.31 92 GLY A O 1
ATOM 707 N N . SER A 1 93 ? 8.436 1.158 -22.133 1.00 98.44 93 SER A N 1
ATOM 708 C CA . SER A 1 93 ? 8.528 2.043 -20.963 1.00 98.44 93 SER A CA 1
ATOM 709 C C . SER A 1 93 ? 7.190 2.744 -20.693 1.00 98.44 93 SER A C 1
ATOM 711 O O . SER A 1 93 ? 6.373 2.919 -21.602 1.00 98.44 93 SER A O 1
ATOM 713 N N . VAL A 1 94 ? 6.923 3.109 -19.436 1.00 98.69 94 VAL A N 1
ATOM 714 C CA . VAL A 1 94 ? 5.672 3.783 -19.054 1.00 98.69 94 VAL A CA 1
ATOM 715 C C . VAL A 1 94 ? 5.750 5.250 -19.458 1.00 98.69 94 VAL A C 1
ATOM 717 O O . VAL A 1 94 ? 6.585 5.989 -18.941 1.00 98.69 94 VAL A O 1
ATOM 720 N N . SER A 1 95 ? 4.866 5.677 -20.357 1.00 98.50 95 SER A N 1
ATOM 721 C CA . SER A 1 95 ? 4.817 7.058 -20.840 1.00 98.50 95 SER A CA 1
ATOM 722 C C . SER A 1 95 ? 3.987 7.968 -19.943 1.00 98.50 95 SER A C 1
ATOM 724 O O . SER A 1 95 ? 4.330 9.133 -19.766 1.00 98.50 95 SER A O 1
ATOM 726 N N . ASP A 1 96 ? 2.888 7.450 -19.394 1.00 98.38 96 ASP A N 1
ATOM 727 C CA . ASP A 1 96 ? 1.965 8.223 -18.566 1.00 98.38 96 ASP A CA 1
ATOM 728 C C . ASP A 1 96 ? 1.217 7.334 -17.566 1.00 98.38 96 ASP A C 1
ATOM 730 O O . ASP A 1 96 ? 1.000 6.140 -17.805 1.00 98.38 96 ASP A O 1
ATOM 734 N N . LEU A 1 97 ? 0.810 7.946 -16.455 1.00 98.56 97 LEU A N 1
ATOM 735 C CA . LEU A 1 97 ? -0.038 7.352 -15.430 1.00 98.56 97 LEU A CA 1
ATOM 736 C C . LEU A 1 97 ? -1.203 8.294 -15.146 1.00 98.56 97 LEU A C 1
ATOM 738 O O . LEU A 1 97 ? -1.008 9.415 -14.686 1.00 98.56 97 LEU A O 1
ATOM 742 N N . LYS A 1 98 ? -2.432 7.812 -15.346 1.00 98.19 98 LYS A N 1
ATOM 743 C CA . LYS A 1 98 ? -3.639 8.590 -15.050 1.00 98.19 98 LYS A CA 1
ATOM 744 C C . LYS A 1 98 ? -4.383 8.007 -13.848 1.00 98.19 98 LYS A C 1
ATOM 746 O O . LYS A 1 98 ? -4.960 6.923 -13.999 1.00 98.19 98 LYS A O 1
ATOM 751 N N . PRO A 1 99 ? -4.413 8.682 -12.682 1.00 97.44 99 PRO A N 1
ATOM 752 C CA . PRO A 1 99 ? -5.198 8.213 -11.547 1.00 97.44 99 PRO A CA 1
ATOM 753 C C . PRO A 1 99 ? -6.684 8.183 -11.922 1.00 97.44 99 PRO A C 1
ATOM 755 O O . PRO A 1 99 ? -7.155 9.029 -12.683 1.00 97.44 99 PRO A O 1
ATOM 758 N N . TYR A 1 100 ? -7.415 7.182 -11.435 1.00 97.00 100 TYR A N 1
ATOM 759 C CA . TYR A 1 100 ? -8.853 7.065 -11.712 1.00 97.00 100 TYR A CA 1
ATOM 760 C C . TYR A 1 100 ? -9.697 6.598 -10.526 1.00 97.00 100 TYR A C 1
ATOM 762 O O . TYR A 1 100 ? -10.920 6.740 -10.551 1.00 97.00 100 TYR A O 1
ATOM 770 N N . ALA A 1 101 ? -9.073 6.016 -9.506 1.00 96.38 101 ALA A N 1
ATOM 771 C CA . ALA A 1 101 ? -9.761 5.586 -8.302 1.00 96.38 101 ALA A CA 1
ATOM 772 C C . ALA A 1 101 ? -8.805 5.535 -7.109 1.00 96.38 101 ALA A C 1
ATOM 774 O O . ALA A 1 101 ? -7.593 5.365 -7.265 1.00 96.38 101 ALA A O 1
ATOM 775 N N . LEU A 1 102 ? -9.383 5.643 -5.919 1.00 96.44 102 LEU A N 1
ATOM 776 C CA . LEU A 1 102 ? -8.745 5.408 -4.633 1.00 96.44 102 LEU A CA 1
ATOM 777 C C . LEU A 1 102 ? -9.383 4.196 -3.959 1.00 96.44 102 LEU A C 1
ATOM 779 O O . LEU A 1 102 ? -10.593 4.001 -4.037 1.00 96.44 102 LEU A O 1
ATOM 783 N N . THR A 1 103 ? -8.589 3.410 -3.249 1.00 97.00 103 THR A N 1
ATOM 784 C CA . THR A 1 103 ? -9.069 2.359 -2.343 1.00 97.00 103 THR A CA 1
ATOM 785 C C . THR A 1 103 ? -8.153 2.282 -1.125 1.00 97.00 103 THR A C 1
ATOM 787 O O . THR A 1 103 ? -7.221 3.075 -0.997 1.00 97.00 103 THR A O 1
ATOM 790 N N . VAL A 1 104 ? -8.407 1.351 -0.214 1.00 97.69 104 VAL A N 1
ATOM 791 C CA . VAL A 1 104 ? -7.526 1.098 0.928 1.00 97.69 104 VAL A CA 1
ATOM 792 C C . VAL A 1 104 ? -6.923 -0.291 0.848 1.00 97.69 104 VAL A C 1
ATOM 794 O O . VAL A 1 104 ? -7.592 -1.259 0.476 1.00 97.69 104 VAL A O 1
ATOM 797 N N . ILE A 1 105 ? -5.655 -0.369 1.230 1.00 98.38 105 ILE A N 1
ATOM 798 C CA . ILE A 1 105 ? -4.891 -1.602 1.358 1.00 98.38 105 ILE A CA 1
ATOM 799 C C . ILE A 1 105 ? -4.443 -1.743 2.807 1.00 98.38 105 ILE A C 1
ATOM 801 O O . ILE A 1 105 ? -4.137 -0.769 3.489 1.00 98.38 105 ILE A O 1
ATOM 805 N N . ASN A 1 106 ? -4.401 -2.981 3.279 1.00 98.31 106 ASN A N 1
ATOM 806 C CA . ASN A 1 106 ? -3.654 -3.330 4.472 1.00 98.31 106 ASN A CA 1
ATOM 807 C C . ASN A 1 106 ? -2.345 -4.000 4.043 1.00 98.31 106 ASN A C 1
ATOM 809 O O . ASN A 1 106 ? -2.340 -5.187 3.696 1.00 98.31 106 ASN A O 1
ATOM 813 N N . ASP A 1 107 ? -1.243 -3.245 4.053 1.00 97.69 107 ASP A N 1
ATOM 814 C CA . ASP A 1 107 ? 0.085 -3.702 3.634 1.00 97.69 107 ASP A CA 1
ATOM 815 C C . ASP A 1 107 ? 0.803 -4.491 4.745 1.00 97.69 107 ASP A C 1
ATOM 817 O O . ASP A 1 107 ? 1.987 -4.315 5.006 1.00 97.69 107 ASP A O 1
ATOM 821 N N . VAL A 1 108 ? 0.108 -5.438 5.379 1.00 97.56 108 VAL A N 1
ATOM 822 C CA . VAL A 1 108 ? 0.582 -6.202 6.550 1.00 97.56 108 VAL A CA 1
ATOM 823 C C . VAL A 1 108 ? 2.020 -6.708 6.405 1.00 97.56 108 VAL A C 1
ATOM 825 O O . VAL A 1 108 ? 2.340 -7.409 5.450 1.00 97.56 108 VAL A O 1
ATOM 828 N N . THR A 1 109 ? 2.894 -6.412 7.362 1.00 97.19 109 THR A N 1
ATOM 829 C CA . THR A 1 109 ? 4.323 -6.733 7.249 1.00 97.19 109 THR A CA 1
ATOM 830 C C . THR A 1 109 ? 4.749 -7.828 8.215 1.00 97.19 109 THR A C 1
ATOM 832 O O . THR A 1 109 ? 4.532 -7.721 9.424 1.00 97.19 109 THR A O 1
ATOM 835 N N . TYR A 1 110 ? 5.458 -8.833 7.694 1.00 96.94 110 TYR A N 1
ATOM 836 C CA . TYR A 1 110 ? 6.190 -9.822 8.485 1.00 96.94 110 TYR A CA 1
ATOM 837 C C . TYR A 1 110 ? 7.555 -9.243 8.908 1.00 96.94 110 TYR A C 1
ATOM 839 O O . TYR A 1 110 ? 8.554 -9.308 8.189 1.00 96.94 110 TYR A O 1
ATOM 847 N N . ARG A 1 111 ? 7.588 -8.615 10.086 1.00 95.19 111 ARG A N 1
ATOM 848 C CA . ARG A 1 111 ? 8.667 -7.724 10.542 1.00 95.19 111 ARG A CA 1
ATOM 849 C C . ARG A 1 111 ? 10.009 -8.412 10.753 1.00 95.19 111 ARG A C 1
ATOM 851 O O . ARG A 1 111 ? 11.024 -7.892 10.283 1.00 95.19 111 ARG A O 1
ATOM 858 N N . ASN A 1 112 ? 10.012 -9.550 11.442 1.00 95.19 112 ASN A N 1
ATOM 859 C CA . ASN A 1 112 ? 11.210 -10.330 11.772 1.00 95.19 112 ASN A CA 1
ATOM 860 C C . ASN A 1 112 ? 11.546 -11.397 10.722 1.00 95.19 112 ASN A C 1
ATOM 862 O O . ASN A 1 112 ? 12.313 -12.306 11.018 1.00 95.19 112 ASN A O 1
ATOM 866 N N . ARG A 1 113 ? 10.991 -11.299 9.509 1.00 94.38 113 ARG A N 1
ATOM 867 C CA . ARG A 1 113 ? 11.418 -12.148 8.400 1.00 94.38 113 ARG A CA 1
ATOM 868 C C . ARG A 1 113 ? 12.806 -11.721 7.926 1.00 94.38 113 ARG A C 1
ATOM 870 O O . ARG A 1 113 ? 13.013 -10.544 7.610 1.00 94.38 113 ARG A O 1
ATOM 877 N N . ASP A 1 114 ? 13.712 -12.685 7.831 1.00 92.44 114 ASP A N 1
ATOM 878 C CA . ASP A 1 114 ? 14.987 -12.515 7.141 1.00 92.44 114 ASP A CA 1
ATOM 879 C C . ASP A 1 114 ? 14.737 -12.424 5.635 1.00 92.44 114 ASP A C 1
ATOM 881 O O . ASP A 1 114 ? 14.039 -13.262 5.059 1.00 92.44 114 ASP A O 1
ATOM 885 N N . ILE A 1 115 ? 15.272 -11.377 5.007 1.00 93.38 115 ILE A N 1
ATOM 886 C CA . ILE A 1 115 ? 14.988 -11.059 3.609 1.00 93.38 115 ILE A CA 1
ATOM 887 C C . ILE A 1 115 ? 16.249 -10.765 2.807 1.00 93.38 115 ILE A C 1
ATOM 889 O O . ILE A 1 115 ? 17.215 -10.189 3.304 1.00 93.38 115 ILE A O 1
ATOM 893 N N . THR A 1 116 ? 16.179 -11.097 1.525 1.00 93.44 116 THR A N 1
ATOM 894 C CA . THR A 1 116 ? 17.054 -10.582 0.470 1.00 93.44 116 THR A CA 1
ATOM 895 C C . THR A 1 116 ? 16.383 -9.422 -0.266 1.00 93.44 116 THR A C 1
ATOM 897 O O . THR A 1 116 ? 17.057 -8.487 -0.695 1.00 93.44 116 THR A O 1
ATOM 900 N N . LYS A 1 117 ? 15.052 -9.455 -0.409 1.00 94.94 117 LYS A N 1
ATOM 901 C CA . LYS A 1 117 ? 14.252 -8.426 -1.085 1.00 94.94 117 LYS A CA 1
ATOM 902 C C . LYS A 1 117 ? 13.128 -7.919 -0.189 1.00 94.94 117 LYS A C 1
ATOM 904 O O . LYS A 1 117 ? 12.489 -8.691 0.517 1.00 94.94 117 LYS A O 1
ATOM 909 N N . LEU A 1 118 ? 12.813 -6.624 -0.275 1.00 93.00 118 LEU A N 1
ATOM 910 C CA . LEU A 1 118 ? 11.797 -5.996 0.584 1.00 93.00 118 LEU A CA 1
ATOM 911 C C . LEU A 1 118 ? 10.421 -6.677 0.460 1.00 93.00 118 LEU A C 1
ATOM 913 O O . LEU A 1 118 ? 9.737 -6.886 1.460 1.00 93.00 118 LEU A O 1
ATOM 917 N N . ALA A 1 119 ? 10.056 -7.089 -0.757 1.00 95.25 119 ALA A N 1
ATOM 918 C CA . ALA A 1 119 ? 8.779 -7.736 -1.053 1.00 95.25 119 ALA A CA 1
ATOM 919 C C . ALA A 1 119 ? 8.562 -9.071 -0.314 1.00 95.25 119 ALA A C 1
ATOM 921 O O . ALA A 1 119 ? 7.418 -9.475 -0.107 1.00 95.25 119 ALA A O 1
ATOM 922 N N . GLU A 1 120 ? 9.625 -9.743 0.139 1.00 95.44 120 GLU A N 1
ATOM 923 C CA . GLU A 1 120 ? 9.502 -10.998 0.890 1.00 95.44 120 GLU A CA 1
ATOM 924 C C . GLU A 1 120 ? 8.811 -10.779 2.243 1.00 95.44 120 GLU A C 1
ATOM 926 O O . GLU A 1 120 ? 8.122 -11.668 2.734 1.00 95.44 120 GLU A O 1
ATOM 931 N N . LYS A 1 121 ? 8.888 -9.581 2.836 1.00 95.62 121 LYS A N 1
ATOM 932 C CA . LYS A 1 121 ? 8.105 -9.267 4.046 1.00 95.62 121 LYS A CA 1
ATOM 933 C C . LYS A 1 121 ? 6.621 -9.050 3.770 1.00 95.62 121 LYS A C 1
ATOM 935 O O . LYS A 1 121 ? 5.849 -8.931 4.719 1.00 95.62 121 LYS A O 1
ATOM 940 N N . LYS A 1 122 ? 6.242 -8.920 2.498 1.00 95.12 122 LYS A N 1
ATOM 941 C CA . LYS A 1 122 ? 4.934 -8.431 2.071 1.00 95.12 122 LYS A CA 1
ATOM 942 C C . LYS A 1 122 ? 4.066 -9.572 1.546 1.00 95.12 122 LYS A C 1
ATOM 944 O O . LYS A 1 122 ? 2.920 -9.686 1.944 1.00 95.12 122 LYS A O 1
ATOM 949 N N . ASN A 1 123 ? 4.586 -10.463 0.717 1.00 96.31 123 ASN A N 1
ATOM 950 C CA . ASN A 1 123 ? 3.769 -11.539 0.158 1.00 96.31 123 ASN A CA 1
ATOM 951 C C . ASN A 1 123 ? 4.260 -12.909 0.650 1.00 96.31 123 ASN A C 1
ATOM 953 O O . ASN A 1 123 ? 5.344 -13.368 0.289 1.00 96.31 123 ASN A O 1
ATOM 957 N N . TRP A 1 124 ? 3.474 -13.539 1.530 1.00 95.44 124 TRP A N 1
ATOM 958 C CA . TRP A 1 124 ? 3.717 -14.900 2.033 1.00 95.44 124 TRP A CA 1
ATOM 959 C C . TRP A 1 124 ? 2.615 -15.892 1.645 1.00 95.44 124 TRP A C 1
ATOM 961 O O . TRP A 1 124 ? 2.609 -17.013 2.150 1.00 95.44 124 TRP A O 1
ATOM 971 N N . GLY A 1 125 ? 1.714 -15.507 0.739 1.00 95.25 125 GLY A N 1
ATOM 972 C CA . GLY A 1 125 ? 0.653 -16.371 0.237 1.00 95.25 125 GLY A CA 1
ATOM 973 C C . GLY A 1 125 ? -0.704 -15.685 0.150 1.00 95.25 125 GLY A C 1
ATOM 974 O O . GLY A 1 125 ? -0.840 -14.483 0.374 1.00 95.25 125 GLY A O 1
ATOM 975 N N . GLU A 1 126 ? -1.720 -16.477 -0.178 1.00 95.81 126 GLU A N 1
ATOM 976 C CA . GLU A 1 126 ? -3.109 -16.026 -0.215 1.00 95.81 126 GLU A CA 1
ATOM 977 C C . GLU A 1 126 ? -3.540 -15.441 1.133 1.00 95.81 126 GLU A C 1
ATOM 979 O O . GLU A 1 126 ? -3.211 -15.969 2.199 1.00 95.81 126 GLU A O 1
ATOM 984 N N . CYS A 1 127 ? -4.308 -14.354 1.074 1.00 96.88 127 CYS A N 1
ATOM 985 C CA . CYS A 1 127 ? -4.758 -13.606 2.245 1.00 96.88 127 CYS A CA 1
ATOM 986 C C . CYS A 1 127 ? -3.607 -13.107 3.143 1.00 96.88 127 CYS A C 1
ATOM 988 O O . CYS A 1 127 ? -3.816 -12.932 4.337 1.00 96.88 127 CYS A O 1
ATOM 990 N N . SER A 1 128 ? -2.398 -12.857 2.622 1.00 97.44 128 SER A N 1
ATOM 991 C CA . SER A 1 128 ? -1.338 -12.167 3.378 1.00 97.44 128 SER A CA 1
ATOM 992 C C . SER A 1 128 ? -1.522 -10.645 3.436 1.00 97.44 128 SER A C 1
ATOM 994 O O . SER A 1 128 ? -0.824 -9.960 4.184 1.00 97.44 128 SER A O 1
ATOM 996 N N . LYS A 1 129 ? -2.433 -10.096 2.625 1.00 97.88 129 LYS A N 1
ATOM 997 C CA . LYS A 1 129 ? -2.727 -8.663 2.490 1.00 97.88 129 LYS A CA 1
ATOM 998 C C . LYS A 1 129 ? -4.224 -8.413 2.474 1.00 97.88 129 LYS A C 1
ATOM 1000 O O . LYS A 1 129 ? -5.017 -9.331 2.278 1.00 97.88 129 LYS A O 1
ATOM 1005 N N . GLY A 1 130 ? -4.605 -7.152 2.642 1.00 97.56 130 GLY A N 1
ATOM 1006 C CA . GLY A 1 130 ? -5.992 -6.728 2.494 1.00 97.56 130 GLY A CA 1
ATOM 1007 C C . GLY A 1 130 ? -6.197 -5.688 1.403 1.00 97.56 130 GLY A C 1
ATOM 1008 O O . GLY A 1 130 ? -5.331 -4.837 1.214 1.00 97.56 130 GLY A O 1
ATOM 1009 N N . ILE A 1 131 ? -7.337 -5.739 0.714 1.00 97.69 131 ILE A N 1
ATOM 1010 C CA . ILE A 1 131 ? -7.803 -4.679 -0.195 1.00 97.69 131 ILE A CA 1
ATOM 1011 C C . ILE A 1 131 ? -9.322 -4.537 -0.094 1.00 97.69 131 ILE A C 1
ATOM 1013 O O . ILE A 1 131 ? -10.033 -5.536 -0.000 1.00 97.69 131 ILE A O 1
ATOM 1017 N N . SER A 1 132 ? -9.834 -3.307 -0.079 1.00 95.69 132 SER A N 1
ATOM 1018 C CA . SER A 1 132 ? -11.284 -3.094 -0.027 1.00 95.69 132 SER A CA 1
ATOM 1019 C C . SER A 1 132 ? -11.973 -3.476 -1.344 1.00 95.69 132 SER A C 1
ATOM 1021 O O . SER A 1 132 ? -11.445 -3.255 -2.434 1.00 95.69 132 SER A O 1
ATOM 1023 N N . ASN A 1 133 ? -13.210 -3.969 -1.240 1.00 92.31 133 ASN A N 1
ATOM 1024 C CA . ASN A 1 133 ? -14.115 -4.128 -2.386 1.00 92.31 133 ASN A CA 1
ATOM 1025 C C . ASN A 1 133 ? -14.714 -2.793 -2.864 1.00 92.31 133 ASN A C 1
ATOM 1027 O O . ASN A 1 133 ? -15.460 -2.759 -3.845 1.00 92.31 133 ASN A O 1
ATOM 1031 N N . HIS A 1 134 ? -14.428 -1.699 -2.156 1.00 92.62 134 HIS A N 1
A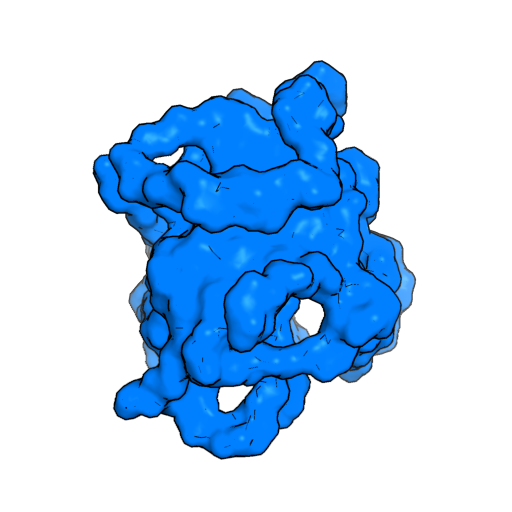TOM 1032 C CA . HIS A 1 134 ? -14.924 -0.368 -2.461 1.00 92.62 134 HIS A CA 1
ATOM 1033 C C . HIS A 1 134 ? -13.811 0.535 -2.981 1.00 92.62 134 HIS A C 1
ATOM 103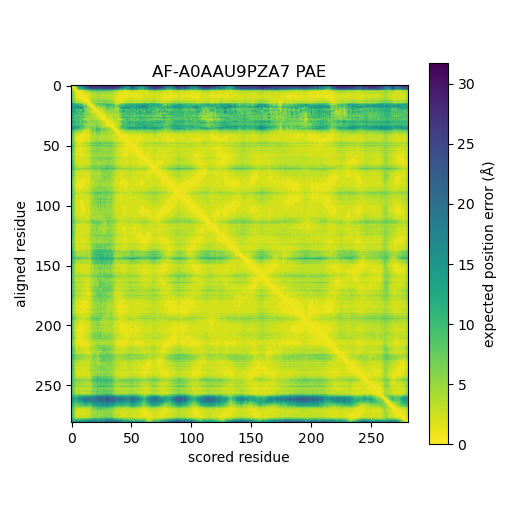5 O O . HIS A 1 134 ? -12.664 0.495 -2.532 1.00 92.62 134 HIS A O 1
ATOM 1041 N N . GLU A 1 135 ? -14.193 1.387 -3.923 1.00 93.69 135 GLU A N 1
ATOM 1042 C CA . GLU A 1 135 ? -13.323 2.366 -4.554 1.00 93.69 135 GLU A CA 1
ATOM 1043 C C . GLU A 1 135 ? -14.030 3.727 -4.557 1.00 93.69 135 GLU A C 1
ATOM 1045 O O . GLU A 1 135 ? -15.249 3.807 -4.740 1.00 93.69 135 GLU A O 1
ATOM 1050 N N . LEU A 1 136 ? -13.264 4.798 -4.365 1.00 93.06 136 LEU A N 1
ATOM 1051 C CA . LEU A 1 136 ? -13.694 6.174 -4.580 1.00 93.06 136 LEU A CA 1
ATOM 1052 C C . LEU A 1 136 ? -13.155 6.616 -5.937 1.00 93.06 136 LEU A C 1
ATOM 1054 O O . LEU A 1 136 ? -11.946 6.754 -6.114 1.00 93.06 136 LEU A O 1
ATOM 1058 N N . MET A 1 137 ? -14.052 6.820 -6.896 1.00 93.56 137 MET A N 1
ATOM 1059 C CA . MET A 1 137 ? -13.676 7.298 -8.225 1.00 93.56 137 MET A CA 1
ATOM 1060 C C . MET A 1 137 ? -13.154 8.732 -8.137 1.00 93.56 137 MET A C 1
ATOM 1062 O O . MET A 1 137 ? -13.763 9.567 -7.471 1.00 93.56 137 MET A O 1
ATOM 1066 N N . ILE A 1 138 ? -12.047 9.006 -8.823 1.00 93.00 138 ILE A N 1
ATOM 1067 C CA . ILE A 1 138 ? -11.431 10.334 -8.893 1.00 93.00 138 ILE A CA 1
ATOM 1068 C C . ILE A 1 138 ? -11.054 10.658 -10.337 1.00 93.00 138 ILE A C 1
ATOM 1070 O O . ILE A 1 138 ? -10.701 9.767 -11.109 1.00 93.00 138 ILE A O 1
ATOM 1074 N N . ASP A 1 139 ? -11.093 11.938 -10.694 1.00 89.44 139 ASP A N 1
ATOM 1075 C CA . ASP A 1 139 ? -10.652 12.397 -12.016 1.00 89.44 139 ASP A CA 1
ATOM 1076 C C . ASP A 1 139 ? -9.159 12.752 -12.043 1.00 89.44 139 ASP A C 1
ATOM 1078 O O . ASP A 1 139 ? -8.502 12.618 -13.080 1.00 89.44 139 ASP A O 1
ATOM 1082 N N . SER A 1 140 ? -8.628 13.201 -10.904 1.00 89.94 140 SER A N 1
ATOM 1083 C CA . SER A 1 140 ? -7.239 13.621 -10.728 1.00 89.94 140 SER A CA 1
ATOM 1084 C C . SER A 1 140 ? -6.827 13.618 -9.250 1.00 89.94 140 SER A C 1
ATOM 1086 O O . SER A 1 140 ? -7.661 13.501 -8.350 1.00 89.94 140 SER A O 1
ATOM 1088 N N . LEU A 1 141 ? -5.522 13.749 -9.005 1.00 91.06 141 LEU A N 1
ATOM 1089 C CA . LEU A 1 141 ? -4.952 14.017 -7.685 1.00 91.06 141 LEU A CA 1
ATOM 1090 C C . LEU A 1 141 ? -4.500 15.483 -7.635 1.00 91.06 141 LEU A C 1
ATOM 1092 O O . LEU A 1 141 ? -3.313 15.770 -7.762 1.00 91.06 141 LEU A O 1
ATOM 1096 N N . GLU A 1 142 ? -5.446 16.408 -7.483 1.00 89.50 142 GLU A N 1
ATOM 1097 C CA . GLU A 1 142 ? -5.175 17.853 -7.468 1.00 89.50 142 GLU A CA 1
ATOM 1098 C C . GLU A 1 142 ? -5.466 18.477 -6.094 1.00 89.50 142 GLU A C 1
ATOM 1100 O O . GLU A 1 142 ? -6.441 18.081 -5.441 1.00 89.50 142 GLU A O 1
ATOM 1105 N N . PRO A 1 143 ? -4.669 19.470 -5.655 1.00 89.38 143 PRO A N 1
ATOM 1106 C CA . PRO A 1 143 ? -4.963 20.239 -4.451 1.00 89.38 143 PRO A CA 1
ATOM 1107 C C . PRO A 1 143 ? -6.315 20.954 -4.545 1.00 89.38 143 PRO A C 1
ATOM 1109 O O . PRO A 1 143 ? -6.709 21.445 -5.603 1.00 89.38 143 PRO A O 1
ATOM 1112 N N . GLY A 1 144 ? -7.014 21.062 -3.419 1.00 85.88 144 GLY A N 1
ATOM 1113 C CA . GLY A 1 144 ? -8.330 21.693 -3.316 1.00 85.88 144 GLY A CA 1
ATOM 1114 C C . GLY A 1 144 ? -9.501 20.816 -3.771 1.00 85.88 144 GLY A C 1
ATOM 1115 O O . GLY A 1 144 ? -10.640 21.280 -3.727 1.00 85.88 144 GLY A O 1
ATOM 1116 N N . GLY A 1 145 ? -9.247 19.576 -4.205 1.00 84.88 145 GLY A N 1
ATOM 1117 C CA . GLY A 1 145 ? -10.281 18.598 -4.549 1.00 84.88 145 GLY A CA 1
ATOM 1118 C C . GLY A 1 145 ? -10.797 17.794 -3.349 1.00 84.88 145 GLY A C 1
ATOM 1119 O O . GLY A 1 145 ? -10.339 17.952 -2.217 1.00 84.88 145 GLY A O 1
ATOM 1120 N N . ASP A 1 146 ? -11.716 16.858 -3.608 1.00 86.75 146 ASP A N 1
ATOM 1121 C CA . ASP A 1 146 ? -12.308 15.986 -2.575 1.00 86.75 146 ASP A CA 1
ATOM 1122 C C . ASP A 1 146 ? -11.267 15.137 -1.831 1.00 86.75 146 ASP A C 1
ATOM 1124 O O . ASP A 1 146 ? -11.469 14.762 -0.673 1.00 86.75 146 ASP A O 1
ATOM 1128 N N . VAL A 1 147 ? -10.123 14.871 -2.471 1.00 92.06 147 VAL A N 1
ATOM 1129 C CA . VAL A 1 147 ? -9.013 14.122 -1.875 1.00 92.06 147 VAL A CA 1
ATOM 1130 C C . VAL A 1 147 ? -8.431 14.803 -0.636 1.00 92.06 147 VAL A C 1
ATOM 1132 O O . VAL A 1 147 ? -7.927 14.099 0.233 1.00 92.06 147 VAL A O 1
ATOM 1135 N N . ASP A 1 148 ? -8.559 16.126 -0.496 1.00 92.50 148 ASP A N 1
ATOM 1136 C CA . ASP A 1 148 ? -8.064 16.892 0.661 1.00 92.50 148 ASP A CA 1
ATOM 1137 C C . ASP A 1 148 ? -8.923 16.712 1.916 1.00 92.50 148 ASP A C 1
ATOM 1139 O O . ASP A 1 148 ? -8.501 17.043 3.025 1.00 92.50 148 ASP A O 1
ATOM 1143 N N . GLN A 1 149 ? -10.142 16.192 1.756 1.00 92.88 149 GLN A N 1
ATOM 1144 C CA . GLN A 1 149 ? -11.028 15.877 2.875 1.00 92.88 149 GLN A CA 1
ATOM 1145 C C . GLN A 1 149 ? -10.763 14.485 3.449 1.00 92.88 149 GLN A C 1
ATOM 1147 O O . GLN A 1 149 ? -11.355 14.129 4.469 1.00 92.88 149 GLN A O 1
ATOM 1152 N N . LEU A 1 150 ? -9.917 13.689 2.795 1.00 96.00 150 LEU A N 1
ATOM 1153 C CA . LEU A 1 150 ? -9.703 12.297 3.148 1.00 96.00 150 LEU A CA 1
ATOM 1154 C C . LEU A 1 150 ? -8.675 12.151 4.267 1.00 96.00 150 LEU A C 1
ATOM 1156 O O . LEU A 1 150 ? -7.598 12.753 4.249 1.00 96.00 150 LEU A O 1
ATOM 1160 N N . ARG A 1 151 ? -9.013 11.286 5.219 1.00 97.44 151 ARG A N 1
ATOM 1161 C CA . ARG A 1 151 ? -8.157 10.869 6.327 1.00 97.44 151 ARG A CA 1
ATOM 1162 C C . ARG A 1 151 ? -8.078 9.353 6.385 1.00 97.44 151 ARG A C 1
ATOM 1164 O O . ARG A 1 151 ? -9.062 8.677 6.086 1.00 97.44 151 ARG A O 1
ATOM 1171 N N . LEU A 1 152 ? -6.911 8.838 6.750 1.00 97.81 152 LEU A N 1
ATOM 1172 C CA . LEU A 1 152 ? -6.599 7.417 6.813 1.00 97.81 152 LEU A CA 1
ATOM 1173 C C . LEU A 1 152 ? -6.149 7.036 8.224 1.00 97.81 152 LEU A C 1
ATOM 1175 O O . LEU A 1 152 ? -5.259 7.670 8.792 1.00 97.81 152 LEU A O 1
ATOM 1179 N N . CYS A 1 153 ? -6.713 5.953 8.750 1.00 97.62 153 CYS A N 1
ATOM 1180 C CA . CYS A 1 153 ? -6.286 5.348 10.007 1.00 97.62 153 CYS A CA 1
ATOM 1181 C C . CYS A 1 153 ? -6.526 3.830 10.027 1.00 97.62 153 CYS A C 1
ATOM 1183 O O . CYS A 1 153 ? -7.312 3.281 9.247 1.00 97.62 153 CYS A O 1
ATOM 1185 N N . GLY A 1 154 ? -5.837 3.144 10.940 1.00 97.94 154 GLY A N 1
ATOM 1186 C CA . GLY A 1 154 ? -5.959 1.710 11.173 1.00 97.94 154 GLY A CA 1
ATOM 1187 C C . GLY A 1 154 ? -6.321 1.374 12.614 1.00 97.94 154 GLY A C 1
ATOM 1188 O O . GLY A 1 154 ? -5.831 1.993 13.564 1.00 97.94 154 GLY A O 1
ATOM 1189 N N . PHE A 1 155 ? -7.156 0.352 12.761 1.00 98.38 155 PHE A N 1
ATOM 1190 C CA . PHE A 1 155 ? -7.600 -0.182 14.039 1.00 98.38 155 PHE A CA 1
ATOM 1191 C C . PHE A 1 155 ? -7.526 -1.704 14.049 1.00 98.38 155 PHE A C 1
ATOM 1193 O O . PHE A 1 155 ? -7.737 -2.354 13.027 1.00 98.38 155 PHE A O 1
ATOM 1200 N N . TYR A 1 156 ? -7.336 -2.276 15.233 1.00 98.12 156 TYR A N 1
ATOM 1201 C CA . TYR A 1 156 ? -7.632 -3.682 15.479 1.00 98.12 156 TYR A CA 1
ATOM 1202 C C . TYR A 1 156 ? -8.501 -3.846 16.726 1.00 98.12 156 TYR A C 1
ATOM 1204 O O . TYR A 1 156 ? -8.435 -3.048 17.663 1.00 98.12 156 TYR A O 1
ATOM 1212 N N . LYS A 1 157 ? -9.331 -4.884 16.743 1.00 97.94 157 LYS A N 1
ATOM 1213 C CA . LYS A 1 157 ? -10.170 -5.291 17.861 1.00 97.94 157 LYS A CA 1
ATOM 1214 C C . LYS A 1 157 ? -9.615 -6.570 18.447 1.00 97.94 157 LYS A C 1
ATOM 1216 O O . LYS A 1 157 ? -9.405 -7.551 17.738 1.00 97.94 157 LYS A O 1
ATOM 1221 N N . ARG A 1 158 ? -9.438 -6.574 19.763 1.00 97.19 158 ARG A N 1
ATOM 1222 C CA . ARG A 1 158 ? -9.069 -7.770 20.521 1.00 97.19 158 ARG A CA 1
ATOM 1223 C C . ARG A 1 158 ? -9.885 -7.828 21.795 1.00 97.19 158 ARG A C 1
ATOM 1225 O O . ARG A 1 158 ? -9.990 -6.831 22.506 1.00 97.19 158 ARG A O 1
ATOM 1232 N N . ASN A 1 159 ? -10.450 -8.996 22.096 1.00 95.69 159 ASN A N 1
ATOM 1233 C CA . ASN A 1 159 ? -11.299 -9.204 23.274 1.00 95.69 159 ASN A CA 1
ATOM 1234 C C . ASN A 1 159 ? -12.437 -8.166 23.369 1.00 95.69 159 ASN A C 1
ATOM 1236 O O . ASN A 1 159 ? -12.711 -7.625 24.438 1.00 95.69 159 ASN A O 1
ATOM 1240 N N . GLY A 1 160 ? -13.055 -7.839 22.230 1.00 95.50 160 GLY A N 1
ATOM 1241 C CA . GLY A 1 160 ? -14.152 -6.874 22.157 1.00 95.50 160 GLY A CA 1
ATOM 1242 C C . GLY A 1 160 ? -13.744 -5.396 22.195 1.00 95.50 160 GLY A C 1
ATOM 1243 O O . GLY A 1 160 ? -14.621 -4.546 22.089 1.00 95.50 160 GLY A O 1
ATOM 1244 N N . GLN A 1 161 ? -12.454 -5.065 22.324 1.00 96.81 161 GLN A N 1
ATOM 1245 C CA . GLN A 1 161 ? -11.978 -3.682 22.439 1.00 96.81 161 GLN A CA 1
ATOM 1246 C C . GLN A 1 161 ? -11.209 -3.237 21.197 1.00 96.81 161 GLN A C 1
ATOM 1248 O O . GLN A 1 161 ? -10.208 -3.861 20.840 1.00 96.81 161 GLN A O 1
ATOM 1253 N N . TRP A 1 162 ? -11.652 -2.135 20.589 1.00 97.69 162 TRP A N 1
ATOM 1254 C CA . TRP A 1 162 ? -10.956 -1.460 19.494 1.00 97.69 162 TRP A CA 1
ATOM 1255 C C . TRP A 1 162 ? -9.741 -0.675 19.996 1.00 97.69 162 TRP A C 1
ATOM 1257 O O . TRP A 1 162 ? -9.804 0.001 21.024 1.00 97.69 162 TRP A O 1
ATOM 1267 N N . ARG A 1 163 ? -8.642 -0.751 19.246 1.00 97.38 163 ARG A N 1
ATOM 1268 C CA . ARG A 1 163 ?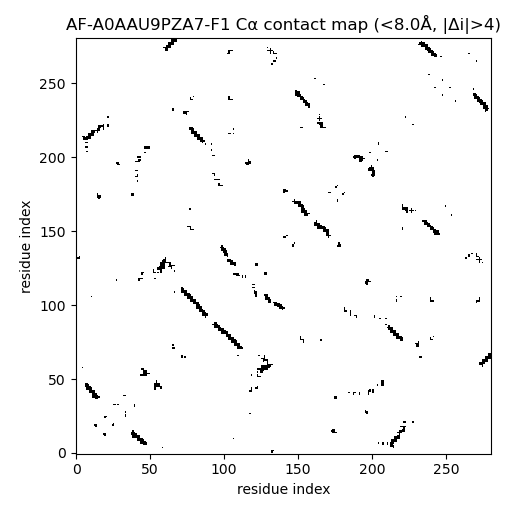 -7.382 -0.042 19.481 1.00 97.38 163 ARG A CA 1
ATOM 1269 C C . ARG A 1 163 ? -6.919 0.589 18.180 1.00 97.38 163 ARG A C 1
ATOM 1271 O O . ARG A 1 163 ? -6.812 -0.103 17.170 1.00 97.38 163 ARG A O 1
ATOM 1278 N N . GLN A 1 164 ? -6.649 1.888 18.214 1.00 97.38 164 GLN A N 1
ATOM 1279 C CA . GLN A 1 164 ? -6.067 2.608 17.088 1.00 97.38 164 GLN A CA 1
ATOM 1280 C C . GLN A 1 164 ? -4.574 2.288 17.004 1.00 97.38 164 GLN A C 1
ATOM 1282 O O . GLN A 1 164 ? -3.816 2.636 17.912 1.00 97.38 164 GLN A O 1
ATOM 1287 N N . CYS A 1 165 ? -4.147 1.634 15.925 1.00 95.06 165 CYS A N 1
ATOM 1288 C CA . CYS A 1 165 ? -2.753 1.226 15.765 1.00 95.06 165 CYS A CA 1
ATOM 1289 C C . CYS A 1 165 ? -1.914 2.207 14.950 1.00 95.06 165 CYS A C 1
ATOM 1291 O O . CYS A 1 165 ? -0.699 2.225 15.122 1.00 95.06 165 CYS A O 1
ATOM 1293 N N . SER A 1 166 ? -2.529 3.023 14.092 1.00 95.88 166 SER A N 1
ATOM 1294 C CA . SER A 1 166 ? -1.838 4.049 13.307 1.00 95.88 166 SER A CA 1
ATOM 1295 C C . SER A 1 166 ? -2.306 5.449 13.674 1.00 95.88 166 SER A C 1
ATOM 1297 O O . SER A 1 166 ? -3.441 5.633 14.105 1.00 95.88 166 SER A O 1
ATOM 1299 N N . GLU A 1 167 ? -1.463 6.445 13.443 1.00 96.06 167 GLU A N 1
ATOM 1300 C CA . GLU A 1 167 ? -1.880 7.843 13.429 1.00 96.06 167 GLU A CA 1
ATOM 1301 C C . GLU A 1 167 ? -3.014 8.063 12.417 1.00 96.06 167 GLU A C 1
ATOM 1303 O O . GLU A 1 167 ? -3.151 7.321 11.437 1.00 96.06 167 GLU A O 1
ATOM 1308 N N . ASP A 1 168 ? -3.830 9.079 12.686 1.00 96.12 168 ASP A N 1
ATOM 1309 C CA . ASP A 1 168 ? -4.895 9.536 11.798 1.00 96.12 168 ASP A CA 1
ATOM 1310 C C . ASP A 1 168 ? -4.359 10.659 10.901 1.00 96.12 168 ASP A C 1
ATOM 1312 O O . ASP A 1 168 ? -4.085 11.775 11.357 1.00 96.12 168 ASP A O 1
ATOM 1316 N N . VAL A 1 169 ? -4.152 10.336 9.627 1.00 94.75 169 VAL A N 1
ATOM 1317 C CA . VAL A 1 169 ? -3.368 11.148 8.690 1.00 94.75 169 VAL A CA 1
ATOM 1318 C C . VAL A 1 169 ? -4.250 11.634 7.548 1.00 94.75 169 VAL A C 1
ATOM 1320 O O . VAL A 1 169 ? -4.875 10.838 6.852 1.00 94.75 169 VAL A O 1
ATOM 1323 N N . ALA A 1 170 ? -4.284 12.950 7.335 1.00 95.00 170 ALA A N 1
ATOM 1324 C CA . ALA A 1 170 ? -4.846 13.539 6.126 1.00 95.00 170 ALA A CA 1
ATOM 1325 C C . ALA A 1 170 ? -3.935 13.273 4.924 1.00 95.00 170 ALA A C 1
ATOM 1327 O O . ALA A 1 170 ? -2.711 13.268 5.044 1.00 95.00 170 ALA A O 1
ATOM 1328 N N . THR A 1 171 ? -4.526 13.139 3.742 1.00 93.12 171 THR A N 1
ATOM 1329 C CA . THR A 1 171 ? -3.790 12.977 2.475 1.00 93.12 171 THR A CA 1
ATOM 1330 C C . THR A 1 171 ? -2.744 14.070 2.233 1.00 93.12 171 THR A C 1
ATOM 1332 O O . THR A 1 171 ? -1.654 13.795 1.738 1.00 93.12 171 THR A O 1
ATOM 1335 N N . SER A 1 172 ? -3.022 15.300 2.666 1.00 89.50 172 SER A N 1
ATOM 1336 C CA . SER A 1 172 ? -2.105 16.442 2.573 1.00 89.50 172 SER A CA 1
ATOM 1337 C C . SER A 1 172 ? -0.865 16.346 3.475 1.00 89.50 172 SER A C 1
ATOM 1339 O O . SER A 1 172 ? 0.049 17.156 3.343 1.00 89.50 172 SER A O 1
ATOM 1341 N N . GLN A 1 173 ? -0.811 15.375 4.393 1.00 91.69 173 GLN A N 1
ATOM 1342 C CA . GLN A 1 173 ? 0.320 15.156 5.301 1.00 91.69 173 GLN A CA 1
ATOM 1343 C C . GLN A 1 173 ? 1.331 14.117 4.776 1.00 91.69 173 GLN A C 1
ATOM 1345 O O . GLN A 1 173 ? 2.368 13.910 5.413 1.00 91.69 173 GLN A O 1
ATOM 1350 N N . TYR A 1 174 ? 1.062 13.469 3.635 1.00 93.12 174 TYR A N 1
ATOM 1351 C CA . TYR A 1 174 ? 2.055 12.638 2.946 1.00 93.12 174 TYR A CA 1
ATOM 1352 C C . TYR A 1 174 ? 3.224 13.490 2.436 1.00 93.12 174 TYR A C 1
ATOM 1354 O O . TYR A 1 174 ? 3.046 14.647 2.059 1.00 93.12 174 TYR A O 1
ATOM 1362 N N . ILE A 1 175 ? 4.432 12.917 2.398 1.00 92.06 175 ILE A N 1
ATOM 1363 C CA . ILE A 1 175 ? 5.628 13.640 1.933 1.00 92.06 175 ILE A CA 1
ATOM 1364 C C . ILE A 1 175 ? 5.513 13.963 0.440 1.00 92.06 175 ILE A C 1
ATOM 1366 O O . ILE A 1 175 ? 5.878 15.054 0.005 1.00 92.06 175 ILE A O 1
ATOM 1370 N N . VAL A 1 176 ? 5.010 13.005 -0.340 1.00 92.62 176 VAL A N 1
ATOM 1371 C CA . VAL A 1 176 ? 4.709 13.155 -1.760 1.00 92.62 176 VAL A CA 1
ATOM 1372 C C . VAL A 1 176 ? 3.257 12.741 -2.006 1.00 92.62 176 VAL A C 1
ATOM 1374 O O . VAL A 1 176 ? 2.858 11.607 -1.734 1.00 92.62 176 VAL A O 1
ATOM 1377 N N . PHE A 1 177 ? 2.473 13.672 -2.548 1.00 94.44 177 PHE A N 1
ATOM 1378 C CA . PHE A 1 177 ? 1.074 13.475 -2.935 1.00 94.44 177 PHE A CA 1
ATOM 1379 C C . PHE A 1 177 ? 0.739 14.290 -4.199 1.00 94.44 177 PHE A C 1
ATOM 1381 O O . PHE A 1 177 ? 1.629 14.904 -4.795 1.00 94.44 177 PHE A O 1
ATOM 1388 N N . TYR A 1 178 ? -0.528 14.295 -4.622 1.00 94.62 178 TYR A N 1
ATOM 1389 C CA . TYR A 1 178 ? -1.005 14.997 -5.824 1.00 94.62 178 TYR A CA 1
ATOM 1390 C C . TYR A 1 178 ? -0.286 14.556 -7.111 1.00 94.62 178 TYR A C 1
ATOM 1392 O O . TYR A 1 178 ? 0.182 13.421 -7.211 1.00 94.62 178 TYR A O 1
ATOM 1400 N N . GLN A 1 179 ? -0.160 15.448 -8.097 1.00 94.31 179 GLN A N 1
ATOM 1401 C CA . GLN A 1 179 ? 0.590 15.187 -9.326 1.00 94.31 179 GLN A CA 1
ATOM 1402 C C . GLN A 1 179 ? 2.049 14.767 -9.065 1.00 94.31 179 GLN A C 1
ATOM 1404 O O . GLN A 1 179 ? 2.578 13.920 -9.781 1.00 94.31 179 GLN A O 1
ATOM 1409 N N . VAL A 1 180 ? 2.678 15.278 -7.998 1.00 94.88 180 VAL A N 1
ATOM 1410 C CA . VAL A 1 180 ? 4.062 14.919 -7.638 1.00 94.88 180 VAL A CA 1
ATOM 1411 C C . VAL A 1 180 ? 4.183 13.422 -7.326 1.00 94.88 180 VAL A C 1
ATOM 1413 O O . VAL A 1 180 ? 5.193 12.809 -7.662 1.00 94.88 180 VAL A O 1
ATOM 1416 N N . LEU A 1 181 ? 3.150 12.807 -6.738 1.00 96.81 181 LEU A N 1
ATOM 1417 C CA . LEU A 1 181 ? 3.097 11.357 -6.530 1.00 96.81 181 LEU A CA 1
ATOM 1418 C C . LEU A 1 181 ? 3.000 10.598 -7.849 1.00 96.81 181 LEU A C 1
ATOM 1420 O O . LEU A 1 181 ? 3.758 9.652 -8.050 1.00 96.81 181 LEU A O 1
ATOM 1424 N N . THR A 1 182 ? 2.100 11.013 -8.739 1.00 97.25 182 THR A N 1
ATOM 1425 C CA . THR A 1 182 ? 1.940 10.393 -10.061 1.00 97.25 182 THR A CA 1
ATOM 1426 C C . THR A 1 182 ? 3.260 10.406 -10.836 1.00 97.25 182 THR A C 1
ATOM 1428 O O . THR A 1 182 ? 3.691 9.370 -11.348 1.00 97.25 182 THR A O 1
ATOM 1431 N N . ASP A 1 183 ? 3.936 11.557 -10.862 1.00 97.12 183 ASP A N 1
ATOM 1432 C CA . ASP A 1 183 ? 5.228 11.720 -11.528 1.00 97.12 183 ASP A CA 1
ATOM 1433 C C . ASP A 1 183 ? 6.311 10.858 -10.874 1.00 97.12 183 ASP A C 1
ATOM 1435 O O . ASP A 1 183 ? 7.037 10.146 -11.568 1.00 97.12 183 ASP A O 1
ATOM 1439 N N . TRP A 1 184 ? 6.375 10.847 -9.537 1.00 97.56 184 TRP A N 1
ATOM 1440 C CA . TRP A 1 184 ? 7.336 10.029 -8.801 1.00 97.56 184 TRP A CA 1
ATOM 1441 C C . TRP A 1 184 ? 7.153 8.535 -9.087 1.00 97.56 184 TRP A C 1
ATOM 1443 O O . TRP A 1 184 ? 8.137 7.837 -9.331 1.00 97.56 184 TRP A O 1
ATOM 1453 N N . VAL A 1 185 ? 5.911 8.035 -9.104 1.00 98.50 185 VAL A N 1
ATOM 1454 C CA . VAL A 1 185 ? 5.618 6.626 -9.411 1.00 98.50 185 VAL A CA 1
ATOM 1455 C C . VAL A 1 185 ? 6.043 6.291 -10.838 1.00 98.50 185 VAL A C 1
ATOM 1457 O O . VAL A 1 185 ? 6.752 5.303 -11.033 1.00 98.50 185 VAL A O 1
ATOM 1460 N N . ARG A 1 186 ? 5.665 7.110 -11.829 1.00 98.56 186 ARG A N 1
ATOM 1461 C CA . ARG A 1 186 ? 6.050 6.907 -13.237 1.00 98.56 186 ARG A CA 1
ATOM 1462 C C . ARG A 1 186 ? 7.570 6.850 -13.385 1.00 98.56 186 ARG A C 1
ATOM 1464 O O . ARG A 1 186 ? 8.105 5.912 -13.978 1.00 98.56 186 ARG A O 1
ATOM 1471 N N . ASP A 1 187 ? 8.267 7.833 -12.827 1.00 98.19 187 ASP A N 1
ATOM 1472 C CA . ASP A 1 187 ? 9.717 7.946 -12.952 1.00 98.19 187 ASP A CA 1
ATOM 1473 C C . ASP A 1 187 ? 10.417 6.773 -12.255 1.00 98.19 187 ASP A C 1
ATOM 1475 O O . ASP A 1 187 ? 11.356 6.193 -12.801 1.00 98.19 187 ASP A O 1
ATOM 1479 N N . ARG A 1 188 ? 9.926 6.351 -11.082 1.00 97.81 188 ARG A N 1
ATOM 1480 C CA . ARG A 1 188 ? 10.466 5.189 -10.362 1.00 97.81 188 ARG A CA 1
ATOM 1481 C C . ARG A 1 188 ? 10.227 3.879 -11.087 1.00 97.81 188 ARG A C 1
ATOM 1483 O O . ARG A 1 188 ? 11.148 3.068 -11.105 1.00 97.81 188 ARG A O 1
ATOM 1490 N N . ILE A 1 189 ? 9.069 3.684 -11.719 1.00 98.62 189 ILE A N 1
ATOM 1491 C CA . ILE A 1 189 ? 8.835 2.507 -12.565 1.00 98.62 189 ILE A CA 1
ATOM 1492 C C . ILE A 1 189 ? 9.911 2.415 -13.650 1.00 98.62 189 ILE A C 1
ATOM 1494 O O . ILE A 1 189 ? 10.518 1.363 -13.815 1.00 98.62 189 ILE A O 1
ATOM 1498 N N . ASN A 1 190 ? 10.182 3.517 -14.349 1.00 98.62 190 ASN A N 1
ATOM 1499 C CA . ASN A 1 190 ? 11.109 3.517 -15.480 1.00 98.62 190 ASN A CA 1
ATOM 1500 C C . ASN A 1 190 ? 12.593 3.475 -15.079 1.00 98.62 190 ASN A C 1
ATOM 1502 O O . ASN A 1 190 ? 13.419 3.024 -15.869 1.00 98.62 190 ASN A O 1
ATOM 1506 N N . GLN A 1 191 ? 12.955 3.976 -13.895 1.00 97.56 191 GLN A N 1
ATOM 1507 C CA . GLN A 1 191 ? 14.358 4.198 -13.522 1.00 97.56 191 GLN A CA 1
ATOM 1508 C C . GLN A 1 191 ? 14.884 3.225 -12.460 1.00 97.56 191 GLN A C 1
ATOM 1510 O O . GLN A 1 191 ? 16.088 2.963 -12.439 1.00 97.56 191 GLN A O 1
ATOM 1515 N N . GLN A 1 192 ? 14.034 2.702 -11.567 1.00 97.12 192 GLN A N 1
ATOM 1516 C CA . GLN A 1 192 ? 14.494 1.879 -10.444 1.00 97.12 192 GLN A CA 1
ATOM 1517 C C . GLN A 1 192 ? 15.064 0.544 -10.935 1.00 97.12 192 GLN A C 1
ATOM 1519 O O . GLN A 1 192 ? 14.358 -0.255 -11.548 1.00 97.12 192 GLN A O 1
ATOM 1524 N N . GLN A 1 193 ? 16.328 0.288 -10.601 1.00 96.44 193 GLN A N 1
ATOM 1525 C CA . GLN A 1 193 ? 17.041 -0.939 -10.946 1.00 96.44 193 GLN A CA 1
ATOM 1526 C C . GLN A 1 193 ? 16.932 -1.998 -9.839 1.00 96.44 193 GLN A C 1
ATOM 1528 O O . GLN A 1 193 ? 16.567 -1.717 -8.695 1.00 96.44 193 GLN A O 1
ATOM 1533 N N . SER A 1 194 ? 17.279 -3.243 -10.173 1.00 96.19 194 SER A N 1
ATOM 1534 C CA . SER A 1 194 ? 17.391 -4.319 -9.184 1.00 96.19 194 SER A CA 1
ATOM 1535 C C . SER A 1 194 ? 18.694 -4.194 -8.386 1.00 96.19 194 SER A C 1
ATOM 1537 O O . SER A 1 194 ? 19.698 -4.819 -8.724 1.00 96.19 194 SER A O 1
ATOM 1539 N N . GLU A 1 195 ? 18.652 -3.453 -7.280 1.00 93.19 195 GLU A N 1
ATOM 1540 C CA . GLU A 1 195 ? 19.797 -3.229 -6.388 1.00 93.19 195 GLU A CA 1
ATOM 1541 C C . GLU A 1 195 ? 19.439 -3.501 -4.925 1.00 93.19 195 GLU A C 1
ATOM 1543 O O . GLU A 1 195 ? 18.386 -3.087 -4.440 1.00 93.19 195 GLU A O 1
ATOM 1548 N N . GLY A 1 196 ? 20.305 -4.222 -4.203 1.00 92.81 196 GLY A N 1
ATOM 1549 C CA . GLY A 1 196 ? 20.054 -4.608 -2.811 1.00 92.81 196 GLY A CA 1
ATOM 1550 C C . GLY A 1 196 ? 18.675 -5.255 -2.637 1.00 92.81 196 GLY A C 1
ATOM 1551 O O . GLY A 1 196 ? 18.351 -6.237 -3.313 1.00 92.81 196 GLY A O 1
ATOM 1552 N N . VAL A 1 197 ? 17.845 -4.658 -1.775 1.00 92.50 197 VAL A N 1
ATOM 1553 C CA . VAL A 1 197 ? 16.479 -5.119 -1.472 1.00 92.50 197 VAL A CA 1
ATOM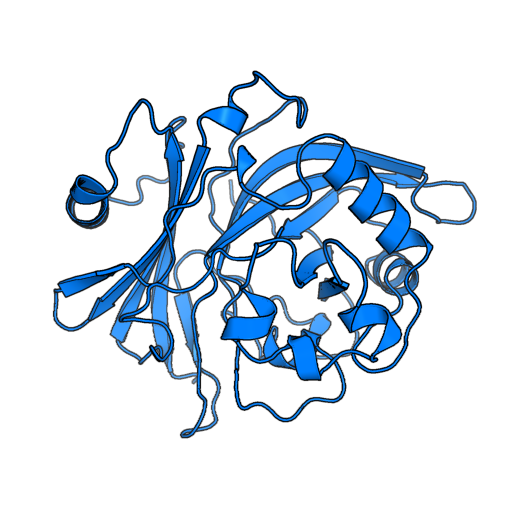 1554 C C . VAL A 1 197 ? 15.425 -4.749 -2.528 1.00 92.50 197 VAL A C 1
ATOM 1556 O O . VAL A 1 197 ? 14.266 -5.150 -2.393 1.00 92.50 197 VAL A O 1
ATOM 1559 N N . LEU A 1 198 ? 15.803 -4.001 -3.569 1.00 95.12 198 LEU A N 1
ATOM 1560 C CA . LEU A 1 198 ? 14.910 -3.472 -4.604 1.00 95.12 198 LEU A CA 1
ATOM 1561 C C . LEU A 1 198 ? 14.761 -4.424 -5.792 1.00 95.12 198 LEU A C 1
ATOM 1563 O O . LEU A 1 198 ? 15.639 -5.239 -6.072 1.00 95.12 198 LEU A O 1
ATOM 1567 N N . HIS A 1 199 ? 13.657 -4.288 -6.519 1.00 97.12 199 HIS A N 1
ATOM 1568 C CA . HIS A 1 199 ? 13.447 -4.948 -7.809 1.00 97.12 199 HIS A CA 1
ATOM 1569 C C . HIS A 1 199 ? 13.528 -3.919 -8.937 1.00 97.12 199 HIS A C 1
ATOM 1571 O O . HIS A 1 199 ? 13.225 -2.744 -8.718 1.00 97.12 199 HIS A O 1
ATOM 1577 N N . ASN A 1 200 ? 13.869 -4.378 -10.144 1.00 98.12 200 ASN A N 1
ATOM 1578 C CA . ASN A 1 200 ? 13.663 -3.577 -11.345 1.00 98.12 200 ASN A CA 1
ATOM 1579 C C . ASN A 1 200 ? 12.155 -3.453 -11.590 1.00 98.12 200 ASN A C 1
ATOM 1581 O O . ASN A 1 200 ? 11.485 -4.452 -11.843 1.00 98.12 200 ASN A O 1
ATOM 1585 N N . ALA A 1 201 ? 11.613 -2.245 -11.455 1.00 98.19 201 ALA A N 1
ATOM 1586 C CA . ALA A 1 201 ? 10.173 -2.036 -11.526 1.00 98.19 201 ALA A CA 1
ATOM 1587 C C . ALA A 1 201 ? 9.632 -2.175 -12.958 1.00 98.19 201 ALA A C 1
ATOM 1589 O O . ALA A 1 201 ? 8.555 -2.745 -13.139 1.00 98.19 201 ALA A O 1
ATOM 1590 N N . LEU A 1 202 ? 10.384 -1.729 -13.970 1.00 98.56 202 LEU A N 1
ATOM 1591 C CA . LEU A 1 202 ? 9.977 -1.832 -15.371 1.00 98.56 202 LEU A CA 1
ATOM 1592 C C . LEU A 1 202 ? 9.922 -3.292 -15.839 1.00 98.56 202 LEU A C 1
ATOM 1594 O O . LEU A 1 202 ? 8.957 -3.686 -16.493 1.00 98.56 202 LEU A O 1
ATOM 1598 N N . ASP A 1 203 ? 10.891 -4.115 -15.430 1.00 98.31 203 ASP A N 1
ATOM 1599 C CA . ASP A 1 203 ? 10.884 -5.550 -15.746 1.00 98.31 203 ASP A CA 1
ATOM 1600 C C . ASP A 1 203 ? 9.616 -6.225 -15.202 1.00 98.31 203 ASP A C 1
ATOM 1602 O O . ASP A 1 203 ? 8.993 -7.036 -15.885 1.00 98.31 203 ASP A O 1
ATOM 1606 N N . LEU A 1 204 ? 9.177 -5.858 -13.993 1.00 98.44 204 LEU A N 1
ATOM 1607 C CA . LEU A 1 204 ? 7.955 -6.406 -13.394 1.00 98.44 204 LEU A CA 1
ATOM 1608 C C . LEU A 1 204 ? 6.690 -5.963 -14.138 1.00 98.44 204 LEU A C 1
ATOM 1610 O O . LEU A 1 204 ? 5.749 -6.747 -14.259 1.00 98.44 204 LEU A O 1
ATOM 1614 N N . VAL A 1 205 ? 6.676 -4.745 -14.687 1.00 98.50 205 VAL A N 1
ATOM 1615 C CA . VAL A 1 205 ? 5.605 -4.288 -15.585 1.00 98.50 205 VAL A CA 1
ATOM 1616 C C . VAL A 1 205 ? 5.550 -5.144 -16.851 1.00 98.50 205 VAL A C 1
ATOM 1618 O O . VAL A 1 205 ? 4.462 -5.499 -17.310 1.00 98.50 205 VAL A O 1
ATOM 1621 N N . HIS A 1 206 ? 6.704 -5.521 -17.407 1.00 98.38 206 HIS A N 1
ATOM 1622 C CA . HIS A 1 206 ? 6.772 -6.404 -18.574 1.00 98.38 206 HIS A CA 1
ATOM 1623 C C . HIS A 1 206 ? 6.357 -7.836 -18.240 1.00 98.38 206 HIS A C 1
ATOM 1625 O O . HIS A 1 206 ? 5.599 -8.423 -19.011 1.00 98.38 206 HIS A O 1
ATOM 1631 N N . VAL A 1 207 ? 6.768 -8.369 -17.084 1.00 98.19 207 VAL A N 1
ATOM 1632 C CA . VAL A 1 207 ? 6.339 -9.694 -16.598 1.00 98.19 207 VAL A CA 1
ATOM 1633 C C . VAL A 1 207 ? 4.823 -9.752 -16.417 1.00 98.19 207 VAL A C 1
ATOM 1635 O O . VAL A 1 207 ? 4.197 -10.699 -16.883 1.00 98.19 207 VAL A O 1
ATOM 1638 N N . ALA A 1 208 ? 4.212 -8.708 -15.847 1.00 97.69 208 ALA A N 1
ATOM 1639 C CA . ALA A 1 208 ? 2.755 -8.600 -15.715 1.00 97.69 208 ALA A CA 1
ATOM 1640 C C . ALA A 1 208 ? 2.017 -8.400 -17.059 1.00 97.69 208 ALA A C 1
ATOM 1642 O O . ALA A 1 208 ? 0.788 -8.277 -17.087 1.00 97.69 208 ALA A O 1
ATOM 1643 N N . GLY A 1 209 ? 2.747 -8.346 -18.178 1.00 97.69 209 GLY A N 1
ATOM 1644 C CA . GLY A 1 209 ? 2.189 -8.232 -19.520 1.00 97.69 209 GLY A CA 1
ATOM 1645 C C . GLY A 1 209 ? 1.752 -6.820 -19.900 1.00 97.69 209 GLY A C 1
ATOM 1646 O O . GLY A 1 209 ? 0.825 -6.695 -20.695 1.00 97.69 209 GLY A O 1
ATOM 1647 N N . LYS A 1 210 ? 2.405 -5.776 -19.361 1.00 98.00 210 LYS A N 1
ATOM 1648 C CA . LYS A 1 210 ? 2.089 -4.354 -19.612 1.00 98.00 210 LYS A CA 1
ATOM 1649 C C . LYS A 1 210 ? 0.601 -4.046 -19.367 1.00 98.00 210 LYS A C 1
ATOM 1651 O O . LYS A 1 210 ? -0.129 -3.765 -20.319 1.00 98.00 210 LYS A O 1
ATOM 1656 N N . PRO A 1 211 ? 0.126 -4.185 -18.118 1.00 97.81 211 PRO A N 1
ATOM 1657 C CA . PRO A 1 211 ? -1.293 -4.072 -17.812 1.00 97.81 211 PRO A CA 1
ATOM 1658 C C . PRO A 1 211 ? -1.833 -2.655 -18.053 1.00 97.81 211 PRO A C 1
ATOM 1660 O O . PRO A 1 211 ? -1.161 -1.668 -17.771 1.00 97.81 211 PRO A O 1
ATOM 1663 N N . ASP A 1 212 ? -3.090 -2.557 -18.492 1.00 98.25 212 ASP A N 1
ATOM 1664 C CA . ASP A 1 212 ? -3.772 -1.268 -18.705 1.00 98.25 212 ASP A CA 1
ATOM 1665 C C . ASP A 1 212 ? -4.014 -0.492 -17.396 1.00 98.25 212 ASP A C 1
ATOM 1667 O O . ASP A 1 212 ? -4.263 0.718 -17.419 1.00 98.25 212 ASP A O 1
ATOM 1671 N N . SER A 1 213 ? -3.951 -1.177 -16.249 1.00 98.31 213 SER A N 1
ATOM 1672 C CA . SER A 1 213 ? -4.080 -0.592 -14.917 1.00 98.31 213 SER A CA 1
ATOM 1673 C C . SER A 1 213 ? -3.129 -1.208 -13.895 1.00 98.31 213 SER A C 1
ATOM 1675 O O . SER A 1 213 ? -2.787 -2.391 -13.959 1.00 98.31 213 SER A O 1
ATOM 1677 N N . ILE A 1 214 ? -2.728 -0.381 -12.931 1.00 98.69 214 ILE A N 1
ATOM 1678 C CA . ILE A 1 214 ? -1.940 -0.776 -11.761 1.00 98.69 214 ILE A CA 1
ATOM 1679 C C . ILE A 1 214 ? -2.517 -0.142 -10.498 1.00 98.69 214 ILE A C 1
ATOM 1681 O O . ILE A 1 214 ? -3.080 0.956 -10.545 1.00 98.69 214 ILE A O 1
ATOM 1685 N N . THR A 1 215 ? -2.298 -0.795 -9.359 1.00 98.75 215 THR A N 1
ATOM 1686 C CA . THR A 1 215 ? -2.608 -0.245 -8.035 1.00 98.75 215 THR A CA 1
ATOM 1687 C C . THR A 1 215 ? -1.309 0.063 -7.293 1.00 98.75 215 THR A C 1
ATOM 1689 O O . THR A 1 215 ? -0.369 -0.731 -7.319 1.00 98.75 215 THR A O 1
ATOM 1692 N N . VAL A 1 216 ? -1.239 1.213 -6.622 1.00 98.75 216 VAL A N 1
ATOM 1693 C CA . VAL A 1 216 ? -0.066 1.628 -5.843 1.00 98.75 216 VAL A CA 1
ATOM 1694 C C . VAL A 1 216 ? -0.497 2.026 -4.437 1.00 98.75 216 VAL A C 1
ATOM 1696 O O . VAL A 1 216 ? -1.170 3.041 -4.272 1.00 98.75 216 VAL A O 1
ATOM 1699 N N . ALA A 1 217 ? -0.106 1.235 -3.438 1.00 98.38 217 ALA A N 1
ATOM 1700 C CA . ALA A 1 217 ? -0.231 1.566 -2.021 1.00 98.38 217 ALA A CA 1
ATOM 1701 C C . ALA A 1 217 ? 0.834 2.619 -1.663 1.00 98.38 217 ALA A C 1
ATOM 1703 O O . ALA A 1 217 ? 2.015 2.449 -1.977 1.00 98.38 217 ALA A O 1
ATOM 1704 N N . ILE A 1 218 ? 0.415 3.767 -1.130 1.00 97.00 218 ILE A N 1
ATOM 1705 C CA . ILE A 1 218 ? 1.254 4.975 -1.130 1.00 97.00 218 ILE A CA 1
ATOM 1706 C C . ILE A 1 218 ? 2.041 5.183 0.162 1.00 97.00 218 ILE A C 1
ATOM 1708 O O . ILE A 1 218 ? 2.639 6.244 0.316 1.00 97.00 218 ILE A O 1
ATOM 1712 N N . GLY A 1 219 ? 2.047 4.212 1.072 1.00 94.81 219 GLY A N 1
ATOM 1713 C CA . GLY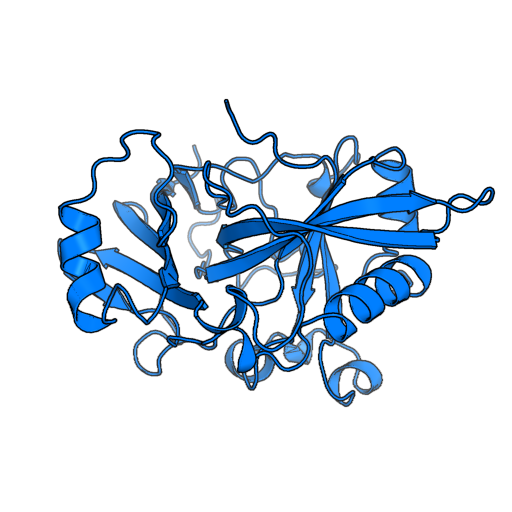 A 1 219 ? 2.717 4.269 2.364 1.00 94.81 219 GLY A CA 1
ATOM 1714 C C . GLY A 1 219 ? 1.749 4.363 3.547 1.00 94.81 219 GLY A C 1
ATOM 1715 O O . GLY A 1 219 ? 0.740 5.077 3.513 1.00 94.81 219 GLY A O 1
ATOM 1716 N N . ALA A 1 220 ? 2.093 3.664 4.626 1.00 94.44 220 ALA A N 1
ATOM 1717 C CA . ALA A 1 220 ? 1.335 3.673 5.869 1.00 94.44 220 ALA A CA 1
ATOM 1718 C C . ALA A 1 220 ? 1.656 4.880 6.767 1.00 94.44 220 ALA A C 1
ATOM 1720 O O . ALA A 1 220 ? 2.808 5.330 6.814 1.00 94.44 220 ALA A O 1
ATOM 1721 N N . PRO A 1 221 ? 0.675 5.410 7.520 1.00 93.44 221 PRO A N 1
ATOM 1722 C CA . PRO A 1 221 ? 0.922 6.292 8.651 1.00 93.44 221 PRO A CA 1
ATOM 1723 C C . PRO A 1 221 ? 1.827 5.645 9.702 1.00 93.44 221 PRO A C 1
ATOM 1725 O O . PRO A 1 221 ? 1.855 4.422 9.859 1.00 93.44 221 PRO A O 1
ATOM 1728 N N . SER A 1 222 ? 2.505 6.484 10.486 1.00 93.44 222 SER A N 1
ATOM 1729 C CA . SER A 1 222 ? 3.220 6.030 11.680 1.00 93.44 222 SER A CA 1
ATOM 1730 C C . SER A 1 222 ? 2.289 5.326 12.659 1.00 93.44 222 SER A C 1
ATOM 1732 O O . SER A 1 222 ? 1.096 5.618 12.727 1.00 93.44 222 SER A O 1
ATOM 1734 N N . TYR A 1 223 ? 2.832 4.390 13.429 1.00 95.62 223 TYR A N 1
ATOM 1735 C CA . TYR A 1 223 ? 2.092 3.785 14.524 1.00 95.62 223 TYR A CA 1
ATOM 1736 C C . TYR A 1 223 ? 1.905 4.769 15.666 1.00 95.62 223 TYR A C 1
ATOM 1738 O O . TYR A 1 223 ? 2.811 5.561 15.947 1.00 95.62 223 TYR A O 1
ATOM 1746 N N . THR A 1 224 ? 0.777 4.643 16.367 1.00 94.31 224 THR A N 1
ATOM 1747 C CA . THR A 1 224 ? 0.591 5.347 17.638 1.00 94.31 224 THR A CA 1
ATOM 1748 C C . THR A 1 224 ? 1.651 4.889 18.635 1.00 94.31 224 THR A C 1
ATOM 1750 O O . THR A 1 224 ? 2.123 3.750 18.585 1.00 94.31 224 THR A O 1
ATOM 1753 N N . GLU A 1 225 ? 2.034 5.760 19.568 1.00 91.75 225 GLU A N 1
ATOM 1754 C CA . GLU A 1 225 ? 3.072 5.441 20.559 1.00 91.75 225 GLU A CA 1
ATOM 1755 C C . GLU A 1 225 ? 2.765 4.140 21.324 1.00 91.75 225 GLU A C 1
ATOM 1757 O O . GLU A 1 225 ? 3.641 3.292 21.510 1.00 91.75 225 GLU A O 1
ATOM 1762 N N . LEU A 1 226 ? 1.496 3.948 21.699 1.00 91.19 226 LEU A N 1
ATOM 1763 C CA . LEU A 1 226 ? 1.030 2.777 22.444 1.00 91.19 226 LEU A CA 1
ATOM 1764 C C . LEU A 1 226 ? 1.039 1.489 21.613 1.00 91.19 226 LEU A C 1
ATOM 1766 O O . LEU A 1 226 ? 1.223 0.406 22.169 1.00 91.19 226 LEU A O 1
ATOM 1770 N N . GLU A 1 227 ? 0.865 1.592 20.296 1.00 93.50 227 GLU A N 1
ATOM 1771 C CA . GLU A 1 227 ? 0.749 0.442 19.399 1.00 93.50 227 GLU A CA 1
ATOM 1772 C C . GLU A 1 227 ? 1.978 0.278 18.486 1.00 93.50 227 GLU A C 1
ATOM 1774 O O . GLU A 1 227 ? 1.989 -0.584 17.612 1.00 93.50 227 GLU A O 1
ATOM 1779 N N . ALA A 1 228 ? 3.077 1.005 18.716 1.00 90.75 228 ALA A N 1
ATOM 1780 C CA . ALA A 1 228 ? 4.298 0.905 17.902 1.00 90.75 228 ALA A CA 1
ATOM 1781 C C . ALA A 1 228 ? 4.899 -0.514 17.847 1.00 90.75 228 ALA A C 1
ATOM 1783 O O . ALA A 1 228 ? 5.578 -0.882 16.888 1.00 90.75 228 ALA A O 1
ATOM 1784 N N . LYS A 1 229 ? 4.629 -1.330 18.873 1.00 92.56 229 LYS A N 1
ATOM 1785 C CA . LYS A 1 229 ? 5.073 -2.729 18.992 1.00 92.56 229 LYS A CA 1
ATOM 1786 C C . LYS A 1 229 ? 3.911 -3.726 18.991 1.00 92.56 229 LYS A C 1
ATOM 1788 O O . LYS A 1 229 ? 4.080 -4.845 19.479 1.00 92.56 229 LYS A O 1
ATOM 1793 N N . HIS A 1 230 ? 2.731 -3.326 18.508 1.00 95.25 230 HIS A N 1
ATOM 1794 C CA . HIS A 1 230 ? 1.591 -4.237 18.414 1.00 95.25 230 HIS A CA 1
ATOM 1795 C C . HIS A 1 230 ? 1.948 -5.457 17.558 1.00 95.25 230 HIS A C 1
ATOM 1797 O O . HIS A 1 230 ? 2.850 -5.405 16.727 1.00 95.25 230 HIS A O 1
ATOM 1803 N N . GLN A 1 231 ? 1.245 -6.564 17.775 1.00 96.25 231 GLN A N 1
ATOM 1804 C CA . GLN A 1 231 ? 1.384 -7.780 16.978 1.00 96.25 231 GLN A CA 1
ATOM 1805 C C . GLN A 1 231 ? -0.001 -8.357 16.748 1.00 96.25 231 GLN A C 1
ATOM 1807 O O . GLN A 1 231 ? -0.763 -8.510 17.714 1.00 96.25 231 GLN A O 1
ATOM 1812 N N . LEU A 1 232 ? -0.310 -8.671 15.494 1.00 97.50 232 LEU A N 1
ATOM 1813 C CA . LEU A 1 232 ? -1.556 -9.331 15.127 1.00 97.50 232 LEU A CA 1
ATOM 1814 C C . LEU A 1 232 ? -1.576 -10.767 15.655 1.00 97.50 232 LEU A C 1
ATOM 1816 O O . LEU A 1 232 ? -0.550 -11.443 15.735 1.00 97.50 232 LEU A O 1
ATOM 1820 N N . ARG A 1 233 ? -2.762 -11.225 16.044 1.00 96.81 233 ARG A N 1
ATOM 1821 C CA . ARG A 1 233 ? -3.019 -12.568 16.564 1.00 96.81 233 ARG A CA 1
ATOM 1822 C C . ARG A 1 233 ? -4.265 -13.127 15.902 1.00 96.81 233 ARG A C 1
ATOM 1824 O O . ARG A 1 233 ? -5.192 -12.392 15.584 1.00 96.81 233 ARG A O 1
ATOM 1831 N N . ALA A 1 234 ? -4.301 -14.446 15.752 1.00 97.19 234 ALA A N 1
ATOM 1832 C CA . ALA A 1 234 ? -5.515 -15.125 15.326 1.00 97.19 234 ALA A CA 1
ATOM 1833 C C . ALA A 1 234 ? -6.690 -14.756 16.252 1.00 97.19 234 ALA A C 1
ATOM 1835 O O . ALA A 1 234 ? -6.550 -14.798 17.477 1.00 97.19 234 ALA A O 1
ATOM 1836 N N . GLY A 1 235 ? -7.824 -14.404 15.651 1.00 97.75 235 GLY A N 1
ATOM 1837 C CA . GLY A 1 235 ? -9.015 -13.895 16.328 1.00 97.75 235 GLY A CA 1
ATOM 1838 C C . GLY A 1 235 ? -9.096 -12.371 16.429 1.00 97.75 235 GLY A C 1
ATOM 1839 O O . GLY A 1 235 ? -10.126 -11.875 16.877 1.00 97.75 235 GLY A O 1
ATOM 1840 N N . ASP A 1 236 ? -8.063 -11.624 16.027 1.00 98.44 236 ASP A N 1
ATOM 1841 C CA . ASP A 1 236 ? -8.195 -10.173 15.884 1.00 98.44 236 ASP A CA 1
ATOM 1842 C C . ASP A 1 236 ? -9.123 -9.828 14.712 1.00 98.44 236 ASP A C 1
ATOM 1844 O O . ASP A 1 236 ? -9.092 -10.473 13.661 1.00 98.44 236 ASP A O 1
ATOM 1848 N N . GLU A 1 237 ? -9.892 -8.757 14.871 1.00 98.00 237 GLU A N 1
ATOM 1849 C CA . GLU A 1 237 ? -10.562 -8.078 13.759 1.00 98.00 237 GLU A CA 1
ATOM 1850 C C . GLU A 1 237 ? -9.756 -6.823 13.428 1.00 98.00 237 GLU A C 1
ATOM 1852 O O . GLU A 1 237 ? -9.337 -6.111 14.334 1.00 98.00 237 GLU A O 1
ATOM 1857 N N . ILE A 1 238 ? -9.517 -6.530 12.157 1.00 97.69 238 ILE A N 1
ATOM 1858 C CA . ILE A 1 238 ? -8.732 -5.363 11.733 1.00 97.69 238 ILE A CA 1
ATOM 1859 C C . ILE A 1 238 ? -9.549 -4.492 10.797 1.00 97.69 238 ILE A C 1
ATOM 1861 O O . ILE A 1 238 ? -10.351 -5.001 10.018 1.00 97.69 238 ILE A O 1
ATOM 1865 N N . VAL A 1 239 ? -9.337 -3.181 10.875 1.00 98.00 239 VAL A N 1
ATOM 1866 C CA . VAL A 1 239 ? -9.996 -2.191 10.027 1.00 98.00 239 VAL A CA 1
ATOM 1867 C C . VAL A 1 239 ? -8.972 -1.203 9.501 1.00 98.00 239 VAL A C 1
ATOM 1869 O O . VAL A 1 239 ? -8.295 -0.535 10.281 1.00 98.00 239 VAL A O 1
ATOM 1872 N N . VAL A 1 240 ? -8.903 -1.071 8.179 1.00 98.25 240 VAL A N 1
ATOM 1873 C CA . VAL A 1 240 ? -8.331 0.108 7.520 1.00 98.25 240 VAL A CA 1
ATOM 1874 C C . VAL A 1 240 ? -9.487 1.009 7.105 1.00 98.25 240 VAL A C 1
ATOM 1876 O O . VAL A 1 240 ? -10.427 0.550 6.453 1.00 98.25 240 VAL A O 1
ATOM 1879 N N . CYS A 1 241 ? -9.433 2.273 7.517 1.00 97.25 241 CYS A N 1
ATOM 1880 C CA . CYS A 1 241 ? -10.499 3.242 7.312 1.00 97.25 241 CYS A CA 1
ATOM 1881 C C . CYS A 1 241 ? -9.963 4.462 6.568 1.00 97.25 241 CYS A C 1
ATOM 1883 O O . CYS A 1 241 ? -9.078 5.154 7.070 1.00 97.25 241 CYS A O 1
ATOM 1885 N N . LEU A 1 242 ? -10.539 4.736 5.399 1.00 97.25 242 LEU A N 1
ATOM 1886 C CA . LEU A 1 242 ? -10.428 6.017 4.712 1.00 97.25 242 LEU A CA 1
ATOM 1887 C C . LEU A 1 242 ? -11.771 6.728 4.842 1.00 97.25 242 LEU A C 1
ATOM 1889 O O . LEU A 1 242 ? -12.793 6.156 4.470 1.00 97.25 242 LEU A O 1
ATOM 1893 N N . TYR A 1 243 ? -11.794 7.954 5.348 1.00 96.38 243 TYR A N 1
ATOM 1894 C CA . TYR A 1 243 ? -13.043 8.677 5.583 1.00 96.38 243 TYR A CA 1
ATOM 1895 C C . TYR A 1 243 ? -12.922 10.166 5.273 1.00 96.38 243 TYR A C 1
ATOM 1897 O O . TYR A 1 243 ? -11.836 10.740 5.325 1.00 96.38 243 TYR A O 1
ATOM 1905 N N . GLN A 1 244 ? -14.053 10.801 4.966 1.00 94.94 244 GLN A N 1
ATOM 1906 C CA . GLN A 1 244 ? -14.134 12.253 4.841 1.00 94.94 244 GLN A CA 1
ATOM 1907 C C . GLN A 1 244 ? -14.227 12.908 6.223 1.00 94.94 244 GLN A C 1
ATOM 1909 O O . GLN A 1 244 ? -15.166 12.651 6.982 1.00 94.94 244 GLN A O 1
ATOM 1914 N N . GLN A 1 245 ? -13.296 13.810 6.530 1.00 93.81 245 GLN A N 1
ATOM 1915 C CA . GLN A 1 245 ? -13.232 14.524 7.813 1.00 93.81 245 GLN A CA 1
ATOM 1916 C C . GLN A 1 245 ? -14.458 15.402 8.102 1.00 93.81 245 GLN A C 1
ATOM 1918 O O . GLN A 1 245 ? -14.740 15.727 9.251 1.00 93.81 245 GLN A O 1
ATOM 1923 N N . SER A 1 246 ? -15.196 15.795 7.062 1.00 91.62 246 SER A N 1
ATOM 1924 C CA . SER A 1 246 ? -16.450 16.541 7.180 1.00 91.62 246 SER A CA 1
ATOM 1925 C C . SER A 1 246 ? -17.619 15.675 7.669 1.00 91.62 246 SER A C 1
ATOM 1927 O O . SER A 1 246 ? -18.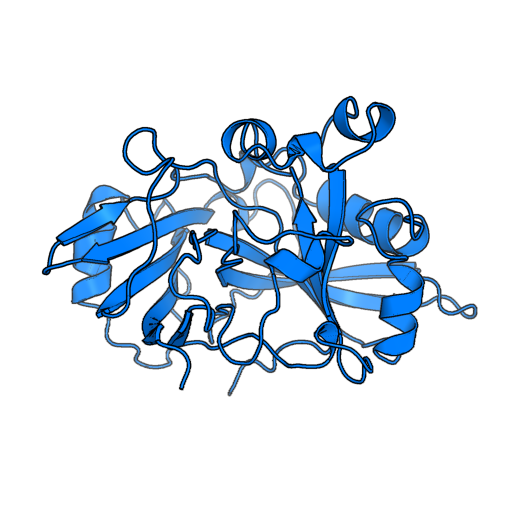590 16.218 8.194 1.00 91.62 246 SER A O 1
ATOM 1929 N N . GLY A 1 247 ? -17.540 14.350 7.497 1.00 90.31 247 GLY A N 1
ATOM 1930 C CA . GLY A 1 247 ? -18.609 13.405 7.832 1.00 90.31 247 GLY A CA 1
ATOM 1931 C C . GLY A 1 247 ? -18.397 12.637 9.137 1.00 90.31 247 GLY A C 1
ATOM 1932 O O . GLY A 1 247 ? -19.376 12.290 9.795 1.00 90.31 247 GLY A O 1
ATOM 1933 N N . TYR A 1 248 ? -17.145 12.385 9.533 1.00 93.56 248 TYR A N 1
ATOM 1934 C CA . TYR A 1 248 ? -16.824 11.543 10.691 1.00 93.56 248 TYR A CA 1
ATOM 1935 C C . TYR A 1 248 ? -15.727 12.143 11.570 1.00 93.56 248 TYR A C 1
ATOM 1937 O O . TYR A 1 248 ? -14.807 12.801 11.088 1.00 93.56 248 TYR A O 1
ATOM 1945 N N . GLN A 1 249 ? -15.805 11.853 12.869 1.00 93.69 249 GLN A N 1
ATOM 1946 C CA . GLN A 1 249 ? -14.756 12.135 13.845 1.00 93.69 249 GLN A CA 1
ATOM 1947 C C . GLN A 1 249 ? -14.042 10.835 14.225 1.00 93.69 249 GLN A C 1
ATOM 1949 O O . GLN A 1 249 ? -14.677 9.789 14.356 1.00 93.69 249 GLN A O 1
ATOM 1954 N N . LEU A 1 250 ? -12.731 10.912 14.468 1.00 95.62 250 LEU A N 1
ATOM 1955 C CA . LEU A 1 250 ? -11.885 9.755 14.795 1.00 95.62 250 LEU A CA 1
ATOM 1956 C C . LEU A 1 250 ? -12.440 8.917 15.964 1.00 95.62 250 LEU A C 1
ATOM 1958 O O . LEU A 1 250 ? -12.488 7.691 15.890 1.00 95.62 250 LEU A O 1
ATOM 1962 N N . ASN A 1 251 ? -12.928 9.579 17.018 1.00 95.25 251 ASN A N 1
ATOM 1963 C CA . ASN A 1 251 ? -13.454 8.917 18.219 1.00 95.25 251 ASN A CA 1
ATOM 1964 C C . ASN A 1 251 ? -14.766 8.151 17.985 1.00 95.25 251 ASN A C 1
ATOM 1966 O O . ASN A 1 251 ? -15.097 7.263 18.771 1.00 95.25 251 ASN A O 1
ATOM 1970 N N . ASP A 1 252 ? -15.507 8.470 16.922 1.00 93.25 252 ASP A N 1
ATOM 1971 C CA . ASP A 1 252 ? -16.769 7.803 16.598 1.00 93.25 252 ASP A CA 1
ATOM 1972 C C . ASP A 1 252 ? -16.554 6.533 15.765 1.00 93.25 252 ASP A C 1
ATOM 1974 O O . ASP A 1 252 ? -17.437 5.671 15.701 1.00 93.25 252 ASP A O 1
ATOM 1978 N N . LEU A 1 253 ? -15.376 6.382 15.149 1.00 95.94 253 LEU A N 1
ATOM 1979 C CA . LEU A 1 253 ? -15.090 5.299 14.214 1.00 95.94 253 LEU A CA 1
ATOM 1980 C C . LEU A 1 253 ? -15.283 3.893 14.809 1.00 95.94 253 LEU A C 1
ATOM 1982 O O . LEU A 1 253 ? -15.947 3.093 14.151 1.00 95.94 253 LEU A O 1
ATOM 1986 N N . PRO A 1 254 ? -14.843 3.567 16.045 1.00 96.31 254 PRO A N 1
ATOM 1987 C CA . PRO A 1 254 ? -15.105 2.252 16.641 1.00 96.31 254 PRO A CA 1
ATOM 1988 C C . PRO A 1 254 ? -16.590 1.868 16.658 1.00 96.31 254 PRO A C 1
ATOM 1990 O O . PRO A 1 254 ? -16.954 0.740 16.326 1.00 96.31 254 PRO A O 1
ATOM 1993 N N . ARG A 1 255 ? -17.468 2.829 16.978 1.00 94.25 255 ARG A N 1
ATOM 1994 C CA . ARG A 1 255 ? -18.919 2.617 16.952 1.00 94.25 255 ARG A CA 1
ATOM 1995 C C . ARG A 1 255 ? -19.417 2.415 15.522 1.00 94.25 255 ARG A C 1
ATOM 1997 O O . ARG A 1 255 ? -20.270 1.559 15.301 1.00 94.25 255 ARG A O 1
ATOM 2004 N N . VAL A 1 256 ? -18.905 3.189 14.563 1.00 93.19 256 VAL A N 1
ATOM 2005 C CA . VAL A 1 256 ? -19.231 3.006 13.141 1.00 93.19 256 VAL A CA 1
ATOM 2006 C C . VAL A 1 256 ? -18.837 1.599 12.693 1.00 93.19 256 VAL A C 1
ATOM 2008 O O . VAL A 1 256 ? -19.638 0.926 12.049 1.00 93.19 256 VAL A O 1
ATOM 2011 N N . PHE A 1 257 ? -17.663 1.103 13.083 1.00 94.06 257 PHE A N 1
ATOM 2012 C CA . PHE A 1 257 ? -17.200 -0.234 12.712 1.00 94.06 257 PHE A CA 1
ATOM 2013 C C . PHE A 1 257 ? -18.133 -1.331 13.226 1.00 94.06 257 PHE A C 1
ATOM 2015 O O . PHE A 1 257 ? -18.482 -2.216 12.448 1.00 94.06 257 PHE A O 1
ATOM 2022 N N . ASP A 1 258 ? -18.592 -1.240 14.474 1.00 92.44 258 ASP A N 1
ATOM 2023 C CA . ASP A 1 258 ? -19.513 -2.222 15.062 1.00 92.44 258 ASP A CA 1
ATOM 2024 C C . ASP A 1 258 ? -20.931 -2.163 14.457 1.00 92.44 258 ASP A C 1
ATOM 2026 O O . ASP A 1 258 ? -21.644 -3.162 14.463 1.00 92.44 258 ASP A O 1
ATOM 2030 N N . GLN A 1 259 ? -21.354 -1.004 13.941 1.00 86.81 259 GLN A N 1
ATOM 2031 C CA . GLN A 1 259 ? -22.698 -0.792 13.377 1.00 86.81 259 GLN A CA 1
ATOM 2032 C C . GLN A 1 259 ? -22.768 -1.000 11.862 1.00 86.81 259 GLN A C 1
ATOM 2034 O O . GLN A 1 259 ? -23.854 -1.164 11.309 1.00 86.81 259 GLN A O 1
ATOM 2039 N N . THR A 1 260 ? -21.626 -0.952 11.178 1.00 80.25 260 THR A N 1
ATOM 2040 C CA . THR A 1 260 ? -21.583 -1.053 9.719 1.00 80.25 260 THR A CA 1
ATOM 2041 C C . THR A 1 260 ? -21.597 -2.516 9.311 1.00 80.25 260 THR A C 1
ATOM 2043 O O . THR A 1 260 ? -20.566 -3.191 9.365 1.00 80.25 260 THR A O 1
ATOM 2046 N N . GLU A 1 261 ? -22.754 -2.988 8.862 1.00 68.81 261 GLU A N 1
ATOM 2047 C CA . GLU A 1 261 ? -22.839 -4.201 8.054 1.00 68.81 261 GLU A CA 1
ATOM 2048 C C . GLU A 1 261 ? -22.193 -3.929 6.688 1.00 68.81 261 GLU A C 1
ATOM 2050 O O . GLU A 1 261 ? -22.406 -2.866 6.094 1.00 68.81 261 GLU A O 1
ATOM 2055 N N . ASP A 1 262 ? -21.386 -4.866 6.185 1.00 66.25 262 ASP A N 1
ATOM 2056 C CA . ASP A 1 262 ? -20.918 -4.803 4.800 1.00 66.25 262 ASP A CA 1
ATOM 2057 C C . ASP A 1 262 ? -22.111 -5.077 3.877 1.00 66.25 262 ASP A C 1
ATOM 2059 O O . ASP A 1 262 ? -22.447 -6.209 3.535 1.00 66.25 262 ASP A O 1
ATOM 2063 N N . THR A 1 263 ? -22.822 -4.006 3.537 1.00 62.69 263 THR A N 1
ATOM 2064 C CA . THR A 1 263 ? -24.004 -4.074 2.674 1.00 62.69 263 THR A CA 1
ATOM 2065 C C . THR A 1 263 ? -23.640 -4.195 1.192 1.00 62.69 263 THR A C 1
ATOM 2067 O O . THR A 1 263 ? -24.538 -4.195 0.346 1.00 62.69 263 THR A O 1
ATOM 2070 N N . GLY A 1 264 ? -22.342 -4.224 0.847 1.00 65.75 264 GLY A N 1
ATOM 2071 C CA . GLY A 1 264 ? -21.840 -4.173 -0.526 1.00 65.75 264 GLY A CA 1
ATOM 2072 C C . GLY A 1 264 ? -22.161 -2.868 -1.268 1.00 65.75 264 GLY A C 1
ATOM 2073 O O . GLY A 1 264 ? -21.843 -2.735 -2.453 1.00 65.75 264 GLY A O 1
ATOM 2074 N N . LYS A 1 265 ? -22.793 -1.889 -0.606 1.00 71.25 265 LYS A N 1
ATOM 2075 C CA . LYS A 1 265 ? -23.123 -0.583 -1.183 1.00 71.25 265 LYS A CA 1
ATOM 2076 C C . LYS A 1 265 ? -21.981 0.406 -0.934 1.00 71.25 265 LYS A C 1
ATOM 2078 O O . LYS A 1 265 ? -21.540 0.521 0.206 1.00 71.25 265 LYS A O 1
ATOM 2083 N N . PRO A 1 266 ? -21.539 1.161 -1.956 1.00 74.94 266 PRO A N 1
ATOM 2084 C CA . PRO A 1 266 ? -20.538 2.203 -1.768 1.00 74.94 266 PRO A CA 1
ATOM 2085 C C . PRO A 1 266 ? -21.015 3.260 -0.766 1.00 74.94 266 PRO A C 1
ATOM 2087 O O . PRO A 1 266 ? -22.132 3.770 -0.888 1.00 74.94 266 PRO A O 1
ATOM 2090 N N . ASN A 1 267 ? -20.156 3.623 0.187 1.00 83.25 267 ASN A N 1
ATOM 2091 C CA . ASN A 1 267 ? -20.320 4.824 0.996 1.00 83.25 267 ASN A CA 1
ATOM 2092 C C . ASN A 1 267 ? -19.395 5.913 0.419 1.00 83.25 267 ASN A C 1
ATOM 2094 O O . ASN A 1 267 ? -18.177 5.776 0.501 1.00 83.25 267 ASN A O 1
ATOM 2098 N N . PRO A 1 268 ? -19.931 7.001 -0.163 1.00 80.56 268 PRO A N 1
ATOM 2099 C CA . PRO A 1 268 ? -19.099 8.037 -0.777 1.00 80.56 268 PRO A CA 1
ATOM 2100 C C . PRO A 1 268 ? -18.226 8.794 0.238 1.00 80.56 268 PRO A C 1
ATOM 2102 O O . PRO A 1 268 ? -17.284 9.474 -0.154 1.00 80.56 268 PRO A O 1
ATOM 2105 N N . GLN A 1 269 ? -18.527 8.683 1.535 1.00 90.19 269 GLN A N 1
ATOM 2106 C CA . GLN A 1 269 ? -17.800 9.355 2.611 1.00 90.19 269 GLN A CA 1
ATOM 2107 C C . GLN A 1 269 ? -16.825 8.438 3.354 1.00 90.19 269 GLN A C 1
ATOM 2109 O O . GLN A 1 269 ? -16.114 8.920 4.238 1.00 90.19 269 GLN A O 1
ATOM 2114 N N . MET A 1 270 ? -16.800 7.134 3.050 1.00 93.31 270 MET A N 1
ATOM 2115 C CA . MET A 1 270 ? -15.968 6.172 3.770 1.00 93.31 270 MET A CA 1
ATOM 2116 C C . MET A 1 270 ? -15.686 4.910 2.950 1.00 93.31 270 MET A C 1
ATOM 2118 O O . MET A 1 270 ? -16.602 4.272 2.439 1.00 93.31 270 MET A O 1
ATOM 2122 N N . ILE A 1 271 ? -14.426 4.488 2.920 1.00 95.06 271 ILE A N 1
ATOM 2123 C CA . ILE A 1 271 ? -14.004 3.165 2.459 1.00 95.06 271 ILE A CA 1
ATOM 2124 C C . ILE A 1 271 ? -13.483 2.398 3.670 1.00 95.06 271 ILE A C 1
ATOM 2126 O O . ILE A 1 271 ? -12.595 2.869 4.383 1.00 95.06 271 ILE A O 1
ATOM 2130 N N . LEU A 1 272 ? -14.026 1.200 3.877 1.00 95.19 272 LEU A N 1
ATOM 2131 C CA . LEU A 1 272 ? -13.566 0.271 4.899 1.00 95.19 272 LEU A CA 1
ATOM 2132 C C . LEU A 1 272 ? -12.965 -0.972 4.249 1.00 95.19 272 LEU A C 1
ATOM 2134 O O . LEU A 1 272 ? -13.474 -1.491 3.255 1.00 95.19 272 LEU A O 1
ATOM 2138 N N . LEU A 1 273 ? -11.910 -1.476 4.869 1.00 96.19 273 LEU A N 1
ATOM 2139 C CA . LEU A 1 273 ? -11.413 -2.832 4.697 1.00 96.19 273 LEU A CA 1
ATOM 2140 C C . LEU A 1 273 ? -11.435 -3.475 6.075 1.00 96.19 273 LEU A C 1
ATOM 2142 O O . LEU A 1 273 ? -10.676 -3.058 6.949 1.00 96.19 273 LEU A O 1
ATOM 2146 N N . LYS A 1 274 ? -12.326 -4.447 6.271 1.00 96.00 274 LYS A N 1
ATOM 2147 C CA . LYS A 1 274 ? -12.456 -5.190 7.524 1.00 96.00 274 LYS A CA 1
ATOM 2148 C C . LYS A 1 274 ? -11.951 -6.601 7.299 1.00 96.00 274 LYS A C 1
ATOM 2150 O O . LYS A 1 274 ? -12.482 -7.267 6.428 1.00 96.00 274 LYS A O 1
ATOM 2155 N N . GLN A 1 275 ? -10.977 -7.070 8.070 1.00 97.25 275 GLN A N 1
ATOM 2156 C CA . GLN A 1 275 ? -10.511 -8.454 7.951 1.00 97.25 275 GLN A CA 1
ATOM 2157 C C . GLN A 1 275 ? -10.547 -9.170 9.300 1.00 97.25 275 GLN A C 1
ATOM 2159 O O . GLN A 1 275 ? -10.379 -8.553 10.352 1.00 97.25 275 GLN A O 1
ATOM 2164 N N . THR A 1 276 ? -10.733 -10.485 9.278 1.00 97.94 276 THR A N 1
ATOM 2165 C CA . THR A 1 276 ? -10.502 -11.353 10.435 1.00 97.94 276 THR A CA 1
ATOM 2166 C C . THR A 1 276 ? -9.153 -12.041 10.297 1.00 97.94 276 THR A C 1
ATOM 2168 O O . THR A 1 276 ? -8.838 -12.633 9.264 1.00 97.94 276 THR A O 1
ATOM 2171 N N . VAL A 1 277 ? -8.347 -11.973 11.354 1.00 98.38 277 VAL A N 1
ATOM 2172 C CA . VAL A 1 277 ? -7.037 -12.616 11.400 1.00 98.38 277 VAL A CA 1
ATOM 2173 C C . VAL A 1 277 ? -7.201 -14.084 11.775 1.00 98.38 277 VAL A C 1
ATOM 2175 O O . VAL A 1 277 ? -7.741 -14.412 12.834 1.00 98.38 277 VAL A O 1
ATOM 2178 N N . SER A 1 278 ? -6.684 -14.987 10.952 1.00 96.94 278 SER A N 1
ATOM 2179 C CA . SER A 1 278 ? -6.655 -16.425 11.216 1.00 96.94 278 SER A CA 1
ATOM 2180 C C . SER A 1 278 ? -5.232 -16.979 11.085 1.00 96.94 278 SER A C 1
ATOM 2182 O O . SER A 1 278 ? -4.297 -16.308 10.637 1.00 96.94 278 SER A O 1
ATOM 2184 N N . LYS A 1 279 ? -5.034 -18.211 11.561 1.00 91.31 279 LYS A N 1
ATOM 2185 C CA . LYS A 1 279 ? -3.774 -18.929 11.341 1.00 91.31 279 LYS A CA 1
ATOM 2186 C C . LYS A 1 279 ? -3.743 -19.445 9.908 1.00 91.31 279 LYS A C 1
ATOM 2188 O O . LYS A 1 279 ? -4.780 -19.864 9.402 1.00 91.31 279 LYS A O 1
ATOM 2193 N N . HIS A 1 280 ? -2.558 -19.504 9.307 1.00 79.38 280 HIS A N 1
ATOM 2194 C CA . HIS A 1 280 ? -2.391 -20.281 8.086 1.00 79.38 280 HIS A CA 1
ATOM 2195 C C . HIS A 1 280 ? -2.777 -21.744 8.338 1.00 79.38 280 HIS A C 1
ATOM 2197 O O . HIS A 1 280 ? -2.345 -22.333 9.335 1.00 79.38 280 HIS A O 1
ATOM 2203 N N . HIS A 1 281 ? -3.563 -22.320 7.431 1.00 64.19 281 HIS A N 1
ATOM 2204 C CA . HIS A 1 281 ? -3.845 -23.755 7.398 1.00 64.19 281 HIS A CA 1
ATOM 2205 C C . HIS A 1 281 ? -2.749 -24.543 6.665 1.00 64.19 281 HIS A C 1
ATOM 2207 O O . HIS A 1 281 ? -2.074 -23.972 5.771 1.00 64.19 281 HIS A O 1
#

Secondary structure (DSSP, 8-state):
---PPPSEEEEEET-STTHHHHHSGGGGS-HHHHHSSS--EEEEEEETT-SSGGGS--EESSEEEEPS-TT--EE--EEEEEEEEEEE-TTS-EEEEEEEEEEEEE--EETT---SSGGGGT-SSTTSEEE-S--EE-S---TTSGGGGEEEEEEEEETTEEEE-B--EEGGGSSS-HHHHHHHHHHHHHH----TT---HHHHHHHTT--SEEEEE--PPPBPGGGTT----TT-EEEEEEEETTT--GGGHHHHHHH----S--BTTEEEEEEEEEE--

Nearest PDB structures (foldseek):
  7lcn-assembly1_M  TM=2.484E-01  e=2.814E+00  Homo sapiens
  8u18-assembly1_A  TM=1.453E-01  e=8.176E+00  Mus musculus

Sequence (281 aa):
MSSQVDKLVFGIAGNSPGYLAQTGEIKAFSQEVAEQNGPKALFPIYVAEHASFLGTQPFSSDSLHLPKEVDAVVQMEPELAVKYRVQYHTDGSVSDLKPYALTVINDVTYRNRDITKLAEKKNWGECSKGISNHELMIDSLEPGGDVDQLRLCGFYKRNGQWRQCSEDVATSQYIVFYQVLTDWVRDRINQQQSEGVLHNALDLVHVAGKPDSITVAIGAPSYTELEAKHQLRAGDEIVVCLYQQSGYQLNDLPRVFDQTEDTGKPNPQMILLKQTVSKHH

InterPro domains:
  IPR043776 Protein of unknown function DUF5718 [PF18985] (32-276)

pLDDT: mean 92.73, std 9.13, range [33.66, 98.81]

Mean predicted aligned error: 4.21 Å

Solvent-accessible surface area (backbone atoms only — not comparable to full-atom values): 14900 Å² total; per-residue (Å²): 123,81,64,72,80,53,48,32,28,35,35,32,45,43,20,25,77,66,27,35,70,73,74,51,58,48,75,68,48,56,69,76,54,59,70,47,86,58,60,63,44,69,39,58,49,29,28,37,83,38,96,54,64,42,33,39,67,21,63,26,52,52,39,31,35,45,70,81,55,91,84,63,44,34,36,83,26,36,19,54,21,46,31,27,39,50,39,65,43,97,88,67,48,69,69,47,66,45,53,44,30,36,38,44,30,32,63,26,33,40,69,77,60,88,69,73,37,61,39,62,34,41,29,82,33,66,20,27,22,32,36,29,72,44,69,49,78,42,85,63,54,54,89,91,40,77,63,65,41,28,31,38,32,22,35,38,30,54,96,91,42,74,43,67,36,28,38,81,41,45,52,81,66,37,69,59,46,46,61,62,32,49,52,50,51,46,51,42,33,68,64,38,57,67,51,82,36,44,49,37,37,46,60,49,41,55,60,34,62,62,51,63,40,36,34,36,32,52,31,33,56,34,52,26,85,91,31,63,81,55,64,71,48,68,73,27,39,37,36,31,39,39,33,30,60,91,79,53,55,82,89,53,44,66,58,49,58,78,68,55,72,88,76,84,66,83,51,97,58,44,43,64,28,51,29,41,28,36,69,52,131

Organism: NCBI:txid696485